Protein AF-A0A1V5JXI5-F1 (afdb_monomer)

Foldseek 3Di:
DDKVNHDDDEPPQWHADLVVRDIGGPDDDDPPIDDDDDDDNPQDPPNHNNQFDKDKDKDKDWDDVDPFKIKMKIKIKIWTDCVRGPDNLPDPDFTKIKIKIKIKMWGDDDPDIDIDMDMDMDIDTDPDDSPRPPNPQPQLDWDWAAALVRFIWIWTFGQAAIWIDGPPPPDTDGDHVVNPDQARGFNDKDFDPPSQRKIWTQHPRGIDIDTDDPDPDDDDDDDDDDDDDDDD

Sequence (232 aa):
MYLNDNLLRRDQDYVIDYEYGILTILLPLGPDDIVRVEYEYFRGPFGAPADYKSNFIGAVLGWTPNEQVKVRMEIARYADDPKSAALLEATPVMPNTHTVMGLSGRFDSKGLSISGDLALSHDQFPFDDNRKPNAANAVLGVMAAADANSKPYLVLAHRDGISVGAAGVGDFRRYGVGSGLAGPVVRAMAGSDDGTYTWFFATDGGLTGRARSTTWAIGREYTLRPGSPAMT

Structure (mmCIF, N/CA/C/O backbone):
data_AF-A0A1V5JXI5-F1
#
_entry.id   AF-A0A1V5JXI5-F1
#
loop_
_atom_site.group_PDB
_atom_site.id
_atom_site.type_symbol
_atom_site.label_atom_id
_atom_site.label_alt_id
_atom_site.label_comp_id
_atom_site.label_asym_id
_atom_site.label_entity_id
_atom_site.label_seq_id
_atom_site.pdbx_PDB_ins_code
_atom_site.Cartn_x
_atom_site.Cartn_y
_atom_site.Cartn_z
_atom_site.occupancy
_atom_site.B_iso_or_equiv
_atom_site.auth_seq_id
_atom_site.auth_comp_id
_atom_site.auth_asym_id
_atom_site.auth_atom_id
_atom_site.pdbx_PDB_model_num
ATOM 1 N N . MET A 1 1 ? -1.530 8.550 24.785 1.00 82.50 1 MET A N 1
ATOM 2 C CA . MET A 1 1 ? -0.249 8.194 25.433 1.00 82.50 1 MET A CA 1
ATOM 3 C C . MET A 1 1 ? -0.543 7.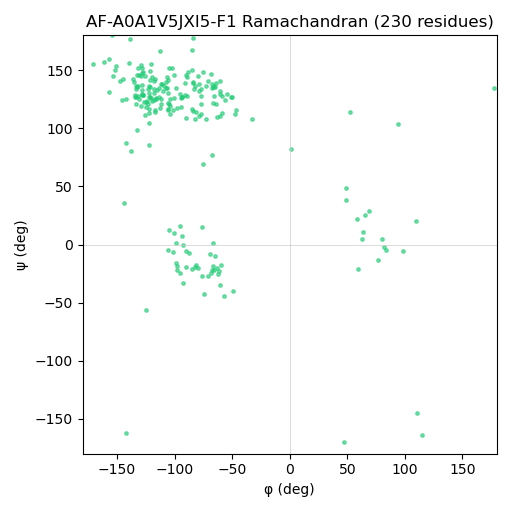700 26.833 1.00 82.50 1 MET A C 1
ATOM 5 O O . MET A 1 1 ? -1.306 8.354 27.535 1.00 82.50 1 MET A O 1
ATOM 9 N N . TYR A 1 2 ? 0.034 6.567 27.217 1.00 89.81 2 TYR A N 1
ATOM 10 C CA . TYR A 1 2 ? -0.230 5.912 28.492 1.00 89.81 2 TYR A CA 1
ATOM 11 C C . TYR A 1 2 ? 1.075 5.594 29.226 1.00 89.81 2 TYR A C 1
ATOM 13 O O . TYR A 1 2 ? 2.061 5.240 28.581 1.00 89.81 2 TYR A O 1
ATOM 21 N N . LEU A 1 3 ? 1.057 5.681 30.555 1.00 89.25 3 LEU A N 1
ATOM 22 C CA . LEU A 1 3 ? 2.106 5.203 31.459 1.00 89.25 3 LEU A CA 1
ATOM 23 C C . LEU A 1 3 ? 1.479 4.191 32.417 1.00 89.25 3 LEU A C 1
ATOM 25 O O . LEU A 1 3 ? 0.577 4.555 33.172 1.00 89.25 3 LEU A O 1
ATOM 29 N N . ASN A 1 4 ? 1.917 2.931 32.366 1.00 88.19 4 ASN A N 1
ATOM 30 C CA . ASN A 1 4 ? 1.326 1.830 33.140 1.00 88.19 4 ASN A CA 1
ATOM 31 C C . ASN A 1 4 ? -0.210 1.802 33.000 1.00 88.19 4 ASN A C 1
ATOM 33 O O . ASN A 1 4 ? -0.945 1.821 33.984 1.00 88.19 4 ASN A O 1
ATOM 37 N N . ASP A 1 5 ? -0.674 1.880 31.747 1.00 86.56 5 ASP A N 1
ATOM 38 C CA . ASP A 1 5 ? -2.083 1.966 31.329 1.00 86.56 5 ASP A CA 1
ATOM 39 C C . ASP A 1 5 ? -2.873 3.208 31.794 1.00 86.56 5 ASP A C 1
ATOM 41 O O . ASP A 1 5 ? -4.048 3.354 31.453 1.00 86.56 5 ASP A O 1
ATOM 45 N N . ASN A 1 6 ? -2.237 4.176 32.463 1.00 86.38 6 ASN A N 1
ATOM 46 C CA . ASN A 1 6 ? -2.864 5.453 32.805 1.00 86.38 6 ASN A CA 1
ATOM 47 C C . ASN A 1 6 ? -2.673 6.484 31.693 1.00 86.38 6 ASN A C 1
ATOM 49 O O . ASN A 1 6 ? -1.551 6.739 31.260 1.00 86.38 6 ASN A O 1
ATOM 53 N N . LEU A 1 7 ? -3.772 7.099 31.247 1.00 90.38 7 LEU A N 1
ATOM 54 C CA . LEU A 1 7 ? -3.745 8.134 30.215 1.00 90.38 7 LEU A CA 1
ATOM 55 C C . LEU A 1 7 ? -3.032 9.389 30.734 1.00 90.38 7 LEU A C 1
ATOM 57 O O . LEU A 1 7 ? -3.469 9.996 31.712 1.00 90.38 7 LEU A O 1
ATOM 61 N N . LEU A 1 8 ? -1.970 9.795 30.042 1.00 89.56 8 LEU A N 1
ATOM 62 C CA . LEU A 1 8 ? -1.238 11.022 30.340 1.00 89.56 8 LEU A CA 1
ATOM 63 C C . LEU A 1 8 ? -1.891 12.237 29.677 1.00 89.56 8 LEU A C 1
ATOM 65 O O . LEU A 1 8 ? -2.477 12.135 28.594 1.00 89.56 8 LEU A O 1
ATOM 69 N N . ARG A 1 9 ? -1.758 13.408 30.305 1.00 90.62 9 ARG A N 1
ATOM 70 C CA . ARG A 1 9 ? -2.268 14.683 29.794 1.00 90.62 9 ARG A CA 1
ATOM 71 C C . ARG A 1 9 ? -1.203 15.433 29.010 1.00 90.62 9 ARG A C 1
ATOM 73 O O . ARG A 1 9 ? -0.109 15.709 29.501 1.00 90.62 9 ARG A O 1
ATOM 80 N N . ARG A 1 10 ? -1.569 15.812 27.788 1.00 86.62 10 ARG A N 1
ATOM 81 C CA . ARG A 1 10 ? -0.744 16.647 26.916 1.00 86.62 10 ARG A CA 1
ATOM 82 C C . ARG A 1 10 ? -0.481 18.011 27.566 1.00 86.62 10 ARG A C 1
ATOM 84 O O . ARG A 1 10 ? -1.377 18.571 28.192 1.00 86.62 10 ARG A O 1
ATOM 91 N N . ASP A 1 11 ? 0.743 18.508 27.412 1.00 90.25 11 ASP A N 1
ATOM 92 C CA . ASP A 1 11 ? 1.256 19.784 27.934 1.00 90.25 11 ASP A CA 1
ATOM 93 C C . ASP A 1 11 ? 1.292 19.886 29.474 1.00 90.25 11 ASP A C 1
ATOM 95 O O . ASP A 1 11 ? 1.532 20.956 30.028 1.00 90.25 11 ASP A O 1
ATOM 99 N N . GLN A 1 12 ? 1.079 18.768 30.175 1.00 90.25 12 GLN A N 1
ATOM 100 C CA . GLN A 1 12 ? 1.221 18.654 31.633 1.00 90.25 12 GLN A CA 1
ATOM 101 C C . GLN A 1 12 ? 2.179 17.519 31.984 1.00 90.25 12 GLN A C 1
ATOM 103 O O . GLN A 1 12 ? 3.196 17.739 32.633 1.00 90.25 12 GLN A O 1
ATOM 108 N N . ASP A 1 13 ? 1.874 16.320 31.492 1.00 89.69 13 ASP A N 1
ATOM 109 C CA . ASP A 1 13 ? 2.629 15.102 31.781 1.00 89.69 13 ASP A CA 1
ATOM 110 C C . ASP A 1 13 ? 3.634 14.777 30.664 1.00 89.69 13 ASP A C 1
ATOM 112 O O . ASP A 1 13 ? 4.610 14.056 30.877 1.00 89.69 13 ASP A O 1
ATOM 116 N N . TYR A 1 14 ? 3.401 15.299 29.456 1.00 90.75 14 TYR A N 1
ATOM 117 C CA . TYR A 1 14 ? 4.272 15.129 28.295 1.00 90.75 14 TYR A CA 1
ATOM 118 C C . TYR A 1 14 ? 4.086 16.253 27.264 1.00 90.75 14 TYR A C 1
ATOM 120 O O . TYR A 1 14 ? 3.036 16.895 27.210 1.00 90.75 14 TYR A O 1
ATOM 128 N N . VAL A 1 15 ? 5.081 16.440 26.396 1.00 90.44 15 VAL A N 1
ATOM 129 C CA . VAL A 1 15 ? 5.068 17.369 25.252 1.00 90.44 15 VAL A CA 1
ATOM 130 C C . VAL A 1 15 ? 5.531 16.628 23.997 1.00 90.44 15 VAL A C 1
ATOM 132 O O . VAL A 1 15 ? 6.375 15.737 24.080 1.00 90.44 15 VAL A O 1
ATOM 135 N N . ILE A 1 16 ? 4.976 16.982 22.834 1.00 83.81 16 ILE A N 1
ATOM 136 C CA . ILE A 1 16 ? 5.379 16.429 21.533 1.00 83.81 16 ILE A CA 1
ATOM 137 C C . ILE A 1 16 ? 5.846 17.561 20.624 1.00 83.81 16 ILE A C 1
ATOM 139 O O . ILE A 1 16 ? 5.096 18.506 20.375 1.00 83.81 16 ILE A O 1
ATOM 143 N N . ASP A 1 17 ? 7.049 17.411 20.084 1.00 77.06 17 ASP A N 1
ATOM 144 C CA . ASP A 1 17 ? 7.534 18.160 18.936 1.00 77.06 17 ASP A CA 1
ATOM 145 C C . ASP A 1 17 ? 7.171 17.399 17.654 1.00 77.06 17 ASP A C 1
ATOM 147 O O . ASP A 1 17 ? 7.712 16.330 17.365 1.00 77.06 17 ASP A O 1
ATOM 151 N N . TYR A 1 18 ? 6.219 17.932 16.891 1.00 68.56 18 TYR A N 1
ATOM 152 C CA . TYR A 1 18 ? 5.736 17.301 15.659 1.00 68.56 18 TYR A CA 1
ATOM 153 C C . TYR A 1 18 ? 6.634 17.568 14.447 1.00 68.56 18 TYR A C 1
ATOM 155 O O . TYR A 1 18 ? 6.520 16.858 13.447 1.00 68.56 18 TYR A O 1
ATOM 163 N N . GLU A 1 19 ? 7.507 18.575 14.518 1.00 62.53 19 GLU A N 1
ATOM 164 C CA . GLU A 1 19 ? 8.446 18.901 13.446 1.00 62.53 19 GLU A CA 1
ATOM 165 C C . GLU A 1 19 ? 9.580 17.873 13.416 1.00 62.53 19 GLU A C 1
ATOM 167 O O . GLU A 1 19 ? 9.920 17.351 12.352 1.00 62.53 19 GLU A O 1
ATOM 172 N N . TYR A 1 20 ? 10.079 17.504 14.598 1.00 69.62 20 TYR A N 1
ATOM 173 C CA . TYR A 1 20 ? 11.183 16.554 14.756 1.00 69.62 20 TYR A CA 1
ATOM 174 C C . TYR A 1 20 ? 10.748 15.165 15.248 1.00 69.62 20 TYR A C 1
ATOM 176 O O . TYR A 1 20 ? 11.573 14.256 15.324 1.00 69.62 20 TYR A O 1
ATOM 184 N N . GLY A 1 21 ? 9.464 14.973 15.569 1.00 65.12 21 GLY A N 1
ATOM 185 C CA . GLY A 1 21 ? 8.928 13.699 16.060 1.00 65.12 21 GLY A CA 1
ATOM 186 C C . GLY A 1 21 ? 9.420 13.329 17.462 1.00 65.12 21 GLY A C 1
ATOM 187 O O . GLY A 1 21 ? 9.550 12.147 17.776 1.00 65.12 21 GLY A O 1
ATOM 188 N N . ILE A 1 22 ? 9.729 14.323 18.297 1.00 78.94 22 ILE A N 1
ATOM 189 C CA . ILE A 1 22 ? 10.290 14.112 19.635 1.00 78.94 22 ILE A CA 1
ATOM 190 C C . ILE A 1 22 ? 9.156 14.087 20.657 1.00 78.94 22 ILE A C 1
ATOM 192 O O . ILE A 1 22 ? 8.356 15.015 20.739 1.00 78.94 22 ILE A O 1
ATOM 196 N N . LEU A 1 23 ? 9.112 13.035 21.471 1.00 82.06 23 LEU A N 1
ATOM 197 C CA . LEU A 1 23 ? 8.226 12.929 22.625 1.00 82.06 23 LEU A CA 1
ATOM 198 C C . LEU A 1 23 ? 9.034 13.140 23.907 1.00 82.06 23 LEU A C 1
ATOM 200 O O . LEU A 1 23 ? 9.943 12.365 24.201 1.00 82.06 23 LEU A O 1
ATOM 204 N N . THR A 1 24 ? 8.658 14.145 24.693 1.00 87.88 24 THR A N 1
ATOM 205 C CA . THR A 1 24 ? 9.282 14.458 25.981 1.00 87.88 24 THR A CA 1
ATOM 206 C C . THR A 1 24 ? 8.305 14.165 27.108 1.00 87.88 24 THR A C 1
ATOM 208 O O . THR A 1 24 ? 7.224 14.745 27.163 1.00 87.88 24 THR A O 1
ATOM 211 N N . ILE A 1 25 ? 8.690 13.282 28.026 1.00 88.75 25 ILE A N 1
ATOM 212 C CA . ILE A 1 25 ? 7.896 12.923 29.206 1.00 88.75 25 ILE A CA 1
ATOM 213 C C . ILE A 1 25 ? 8.359 13.799 30.366 1.00 88.75 25 ILE A C 1
ATOM 215 O O . ILE A 1 25 ? 9.552 13.869 30.648 1.00 88.75 25 ILE A O 1
ATOM 219 N N . LEU A 1 26 ? 7.421 14.492 31.010 1.00 90.25 26 LEU A N 1
ATOM 220 C CA . LEU A 1 26 ? 7.700 15.437 32.098 1.00 90.25 26 LEU A CA 1
ATOM 221 C C . LEU A 1 26 ? 7.609 14.782 33.487 1.00 90.25 26 LEU A C 1
ATOM 223 O O . LEU A 1 26 ? 7.832 15.438 34.503 1.00 90.25 26 LEU A O 1
ATOM 227 N N . LEU A 1 27 ? 7.296 13.487 33.527 1.00 87.44 27 LEU A N 1
ATOM 228 C CA . LEU A 1 27 ? 7.229 12.659 34.726 1.00 87.44 27 LEU A CA 1
ATOM 229 C C . LEU A 1 27 ? 8.505 11.809 34.875 1.00 87.44 27 LEU A C 1
ATOM 231 O O . LEU A 1 27 ? 9.058 11.363 33.867 1.00 87.44 27 LEU A O 1
ATOM 235 N N . PRO A 1 28 ? 8.973 11.546 36.109 1.00 86.62 28 PRO A N 1
ATOM 236 C CA . PRO A 1 28 ? 10.062 10.602 36.341 1.00 86.62 28 PRO A CA 1
ATOM 237 C C . PRO A 1 28 ? 9.624 9.178 35.968 1.00 86.62 28 PRO A C 1
ATOM 239 O O . PRO A 1 28 ? 8.525 8.762 36.330 1.00 86.62 28 PRO A O 1
ATOM 242 N N . LEU A 1 29 ? 10.494 8.440 35.274 1.00 87.06 29 LEU A N 1
ATOM 243 C CA . LEU A 1 29 ? 10.266 7.046 34.880 1.00 87.06 29 LEU A CA 1
ATOM 244 C C . LEU A 1 29 ? 11.189 6.112 35.664 1.00 87.06 29 LEU A C 1
ATOM 246 O O . LEU A 1 29 ? 12.395 6.354 35.763 1.00 87.06 29 LEU A O 1
ATOM 250 N N . GLY A 1 30 ? 10.616 5.047 36.211 1.00 86.44 30 GLY A N 1
ATOM 251 C CA . GLY A 1 30 ? 11.328 3.921 36.795 1.00 86.44 30 GLY A CA 1
ATOM 252 C C . GLY A 1 30 ? 11.729 2.868 35.751 1.00 86.44 30 GLY A C 1
ATOM 253 O O . GLY A 1 30 ? 11.251 2.891 34.619 1.00 86.44 30 GLY A O 1
ATOM 254 N N . PRO A 1 31 ? 12.603 1.916 36.122 1.00 86.62 31 PRO A N 1
ATOM 255 C CA . PRO A 1 31 ? 13.068 0.860 35.219 1.00 86.62 31 PRO A CA 1
ATOM 256 C C . PRO A 1 31 ? 11.968 -0.126 34.795 1.00 86.62 31 PRO A C 1
ATOM 258 O O . PRO A 1 31 ? 12.103 -0.760 33.752 1.00 86.62 31 PRO A O 1
ATOM 261 N N . ASP A 1 32 ? 10.891 -0.237 35.576 1.00 91.94 32 ASP A N 1
ATOM 262 C CA . ASP A 1 32 ? 9.778 -1.162 35.327 1.00 91.94 32 ASP A CA 1
ATOM 263 C C . ASP A 1 32 ? 8.570 -0.486 34.649 1.00 91.94 32 ASP A C 1
ATOM 265 O O . ASP A 1 32 ? 7.548 -1.130 34.407 1.00 91.94 32 ASP A O 1
ATOM 269 N N . ASP A 1 33 ? 8.664 0.812 34.350 1.00 88.44 33 ASP A N 1
ATOM 270 C CA . ASP A 1 33 ? 7.558 1.581 33.788 1.00 88.44 33 ASP A CA 1
ATOM 271 C C . ASP A 1 33 ? 7.363 1.309 32.292 1.00 88.44 33 ASP A C 1
ATOM 273 O O . ASP A 1 33 ? 8.299 1.350 31.489 1.00 88.44 33 ASP A O 1
ATOM 277 N N . ILE A 1 34 ? 6.107 1.099 31.893 1.00 85.25 34 ILE A N 1
ATOM 278 C CA . ILE A 1 34 ? 5.720 0.861 30.502 1.00 85.25 34 ILE A CA 1
ATOM 279 C C . ILE A 1 34 ? 5.042 2.107 29.944 1.00 85.25 34 ILE A C 1
ATOM 281 O O . ILE A 1 34 ? 3.935 2.478 30.344 1.00 85.25 34 ILE A O 1
ATOM 285 N N . VAL A 1 35 ? 5.682 2.718 28.949 1.00 86.62 35 VAL A N 1
ATOM 286 C CA . VAL A 1 35 ? 5.110 3.825 28.182 1.00 86.62 35 VAL A CA 1
ATOM 287 C C . VAL A 1 35 ? 4.519 3.292 26.878 1.00 86.62 35 VAL A C 1
ATOM 289 O O . VAL A 1 35 ? 5.247 2.808 26.012 1.00 86.62 35 VAL A O 1
ATOM 292 N N . ARG A 1 36 ? 3.201 3.432 26.695 1.00 84.81 36 ARG A N 1
ATOM 293 C CA . ARG A 1 36 ? 2.526 3.164 25.416 1.00 84.81 36 ARG A CA 1
ATOM 294 C C . ARG A 1 36 ? 2.240 4.473 24.690 1.00 84.81 36 ARG A C 1
ATOM 296 O O . ARG A 1 36 ? 1.450 5.307 25.145 1.00 84.81 36 ARG A O 1
ATOM 303 N N . VAL A 1 37 ? 2.862 4.643 23.529 1.00 79.44 37 VAL A N 1
ATOM 304 C CA . VAL A 1 37 ? 2.638 5.791 22.647 1.00 79.44 37 VAL A CA 1
ATOM 305 C C . VAL A 1 37 ? 1.806 5.333 21.463 1.00 79.44 37 VAL A C 1
ATOM 307 O O . VAL A 1 37 ? 2.235 4.508 20.666 1.00 79.44 37 VAL A O 1
ATOM 310 N N . GLU A 1 38 ? 0.614 5.898 21.355 1.00 76.75 38 GLU A N 1
ATOM 311 C CA . GLU A 1 38 ? -0.222 5.803 20.167 1.00 76.75 38 GLU A CA 1
ATOM 312 C C . GLU A 1 38 ? -0.111 7.155 19.474 1.00 76.75 38 GLU A C 1
ATOM 314 O O . GLU A 1 38 ? -0.396 8.189 20.085 1.00 76.75 38 GLU A O 1
ATOM 319 N N . TYR A 1 39 ? 0.385 7.154 18.242 1.00 66.88 39 TYR A N 1
ATOM 320 C CA . TYR A 1 39 ? 0.555 8.359 17.448 1.00 66.88 39 TYR A CA 1
ATOM 321 C C . TYR A 1 39 ? -0.004 8.130 16.050 1.00 66.88 39 TYR A C 1
ATOM 323 O O . TYR A 1 39 ? 0.092 7.037 15.495 1.00 66.88 39 TYR A O 1
ATOM 331 N N . GLU A 1 40 ? -0.564 9.190 15.484 1.00 58.00 40 GLU A N 1
ATOM 332 C CA . GLU A 1 40 ? -0.944 9.259 14.083 1.00 58.00 40 GLU A CA 1
ATOM 333 C C . GLU A 1 40 ? -0.103 10.370 13.456 1.00 58.00 40 GLU A C 1
ATOM 335 O O . GLU A 1 40 ? -0.166 11.530 13.870 1.00 58.00 40 GLU A O 1
ATOM 340 N N . TYR A 1 41 ? 0.765 10.004 12.516 1.00 54.19 41 TYR A N 1
ATOM 341 C CA . TYR A 1 41 ? 1.617 10.956 11.816 1.00 54.19 41 TYR A CA 1
ATOM 342 C C . TYR A 1 41 ? 0.926 11.364 10.516 1.00 54.19 41 TYR A C 1
ATOM 344 O O . TYR A 1 41 ? 0.675 10.518 9.660 1.00 54.19 41 TYR A O 1
ATOM 352 N N . PHE A 1 42 ? 0.612 12.655 10.361 1.00 51.78 42 PHE A N 1
ATOM 353 C CA . PHE A 1 42 ? -0.090 13.186 9.187 1.00 51.78 42 PHE A CA 1
ATOM 354 C C . PHE A 1 42 ? 0.849 13.264 7.969 1.00 51.78 42 PHE A C 1
ATOM 356 O O . PHE A 1 42 ? 1.256 14.332 7.517 1.00 51.78 42 PHE A O 1
ATOM 363 N N . ARG A 1 43 ? 1.224 12.101 7.437 1.00 53.28 43 ARG A N 1
ATOM 364 C CA . ARG A 1 43 ? 1.764 11.913 6.089 1.00 53.28 43 ARG A CA 1
ATOM 365 C C . ARG A 1 43 ? 1.118 10.657 5.529 1.00 53.28 43 ARG A C 1
ATOM 367 O O . ARG A 1 43 ? 1.721 9.595 5.621 1.00 53.28 43 ARG A O 1
ATOM 374 N N . GLY A 1 44 ? -0.113 10.802 5.031 1.00 47.94 44 GLY A N 1
ATOM 375 C CA . GLY A 1 44 ? -0.870 9.746 4.352 1.00 47.94 44 GLY A CA 1
ATOM 376 C C . GLY A 1 44 ? -0.891 8.386 5.061 1.00 47.94 44 GLY A C 1
ATOM 377 O O . GLY A 1 44 ? -0.469 8.243 6.208 1.00 47.94 44 GLY A O 1
ATOM 378 N N . PRO A 1 45 ? -1.392 7.342 4.397 1.00 41.47 45 PRO A N 1
ATOM 379 C CA . PRO A 1 45 ? -1.131 5.982 4.839 1.00 41.47 45 PRO A CA 1
ATOM 380 C C . PRO A 1 45 ? 0.388 5.714 4.805 1.00 41.47 45 PRO A C 1
ATOM 382 O O . PRO A 1 45 ? 1.049 5.993 3.806 1.00 41.47 45 PRO A O 1
ATOM 385 N N . PHE A 1 46 ? 0.947 5.146 5.879 1.00 47.19 46 PHE A N 1
ATOM 386 C CA . PHE A 1 46 ? 2.335 4.644 5.952 1.00 47.19 46 PHE A CA 1
ATOM 387 C C . PHE A 1 46 ? 3.478 5.678 5.836 1.00 47.19 46 PHE A C 1
ATOM 389 O O . PHE A 1 46 ? 4.595 5.317 5.466 1.00 47.19 46 PHE A O 1
ATOM 396 N N . GLY A 1 47 ? 3.254 6.949 6.185 1.00 44.00 47 GLY A N 1
ATOM 397 C CA . GLY A 1 47 ? 4.332 7.947 6.280 1.00 44.00 47 GLY A CA 1
ATOM 398 C C . GLY A 1 47 ? 4.774 8.558 4.943 1.00 44.00 47 GLY A C 1
ATOM 399 O O . GLY A 1 47 ? 5.716 9.356 4.914 1.00 44.00 47 GLY A O 1
ATOM 400 N N . ALA A 1 48 ? 4.095 8.225 3.842 1.00 51.38 48 ALA A N 1
ATOM 401 C CA . ALA A 1 48 ? 4.262 8.864 2.541 1.00 51.38 48 ALA A CA 1
ATOM 402 C C . ALA A 1 48 ? 3.305 10.064 2.404 1.00 51.38 48 ALA A C 1
ATOM 404 O O . ALA A 1 48 ? 2.192 10.010 2.922 1.00 51.38 48 ALA A O 1
ATOM 405 N N . PRO A 1 49 ? 3.683 11.161 1.717 1.00 58.12 49 PRO A N 1
ATOM 406 C CA . PRO A 1 49 ? 2.730 12.230 1.420 1.00 58.12 49 PRO A CA 1
ATOM 407 C C . PRO A 1 49 ? 1.467 11.629 0.788 1.00 58.12 49 PRO A 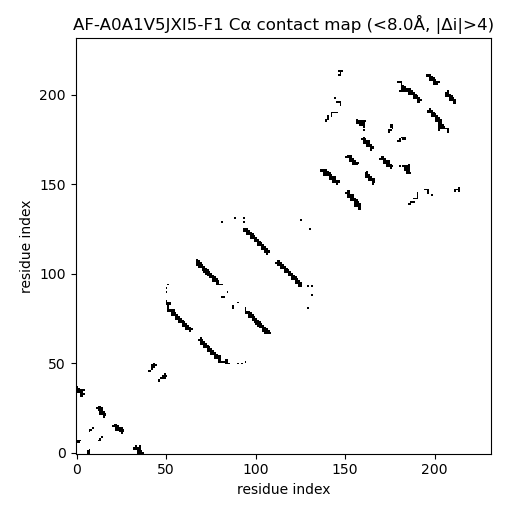C 1
ATOM 409 O O . PRO A 1 49 ? 1.560 10.845 -0.153 1.00 58.12 49 PRO A O 1
ATOM 412 N N . ALA A 1 50 ? 0.302 11.944 1.360 1.00 61.66 50 ALA A N 1
ATOM 413 C CA . ALA A 1 50 ? -0.962 11.403 0.883 1.00 61.66 50 ALA A CA 1
ATOM 414 C C . ALA A 1 50 ? -1.208 11.902 -0.544 1.00 61.66 50 ALA A C 1
ATOM 416 O O . ALA A 1 50 ? -1.271 13.109 -0.775 1.00 61.66 50 ALA A O 1
ATOM 417 N N . ASP A 1 51 ? -1.349 10.975 -1.487 1.00 71.75 51 ASP A N 1
ATOM 418 C CA . ASP A 1 51 ? -1.644 11.304 -2.882 1.00 71.75 51 ASP A CA 1
ATOM 419 C C . ASP A 1 51 ? -3.059 11.888 -3.059 1.00 71.75 51 ASP A C 1
ATOM 421 O O . ASP A 1 51 ? -3.314 12.632 -4.006 1.00 71.75 51 ASP A O 1
ATOM 425 N N . TYR A 1 52 ? -3.965 11.570 -2.130 1.00 72.00 52 TYR A N 1
ATOM 426 C CA . TYR A 1 52 ? -5.327 12.085 -2.051 1.00 72.00 52 TYR A CA 1
ATOM 427 C C . TYR A 1 52 ? -5.576 12.684 -0.662 1.00 72.00 52 TYR A C 1
ATOM 429 O O . TYR A 1 52 ? -5.093 12.185 0.353 1.00 72.00 52 TYR A O 1
ATOM 437 N N . LYS A 1 53 ? -6.372 13.750 -0.604 1.00 73.81 53 LYS A N 1
ATOM 438 C CA . LYS A 1 53 ? -7.008 14.222 0.623 1.00 73.81 53 LYS A CA 1
ATOM 439 C C . LYS A 1 53 ? -8.001 13.167 1.091 1.00 73.81 53 LYS A C 1
ATOM 441 O O . LYS A 1 53 ? -8.917 12.810 0.353 1.00 73.81 53 LYS A O 1
ATOM 446 N N . SER A 1 54 ? -7.880 12.761 2.345 1.00 72.88 54 SER A N 1
ATOM 447 C CA . SER A 1 54 ? -8.794 11.802 2.954 1.00 72.88 54 SER A CA 1
ATOM 448 C C . SER A 1 54 ? -9.738 12.490 3.930 1.00 72.88 54 SER A C 1
ATOM 450 O O . SER A 1 54 ? -9.349 13.396 4.668 1.00 72.88 54 SER A O 1
ATOM 452 N N . ASN A 1 55 ? -10.991 12.048 3.936 1.00 75.62 55 ASN A N 1
ATOM 453 C CA . ASN A 1 55 ? -11.994 12.473 4.898 1.00 75.62 55 ASN A CA 1
ATOM 454 C C . ASN A 1 55 ? -12.332 11.301 5.818 1.00 75.62 55 ASN A C 1
ATOM 456 O O . ASN A 1 55 ? -12.507 10.170 5.361 1.00 75.62 55 ASN A O 1
ATOM 460 N N . PHE A 1 56 ? -12.462 11.593 7.109 1.00 78.62 56 PHE A N 1
ATOM 461 C CA . PHE A 1 56 ? -12.870 10.627 8.116 1.00 78.62 56 PHE A CA 1
ATOM 462 C C . PHE A 1 56 ? -14.183 11.070 8.750 1.00 78.62 56 PHE A C 1
ATOM 464 O O . PHE A 1 56 ? -14.325 12.219 9.171 1.00 78.62 56 PHE A O 1
ATOM 471 N N . ILE A 1 57 ? -15.144 10.154 8.822 1.00 75.88 57 ILE A N 1
ATOM 472 C CA . ILE A 1 57 ? -16.414 10.359 9.511 1.00 75.88 57 ILE A CA 1
ATOM 473 C C . ILE A 1 57 ? -16.643 9.155 10.412 1.00 75.88 57 ILE A C 1
ATOM 475 O O . ILE A 1 57 ? -16.645 8.018 9.947 1.00 75.88 57 ILE A O 1
ATOM 479 N N . GLY A 1 58 ? -16.857 9.414 11.697 1.00 82.44 58 GLY A N 1
ATOM 480 C CA . GLY A 1 58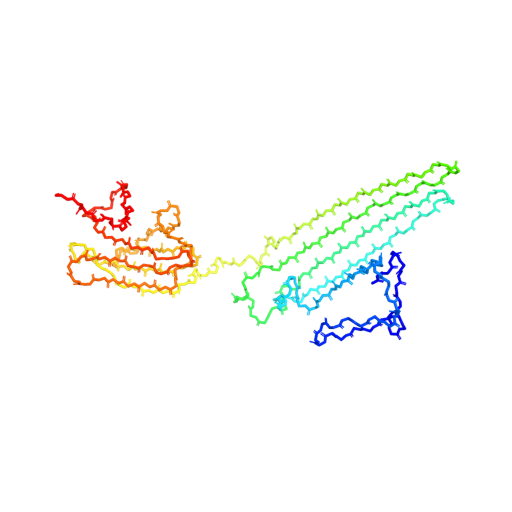 ? -17.156 8.387 12.683 1.00 82.44 58 GLY A CA 1
ATOM 481 C C . GLY A 1 58 ? -18.419 8.717 13.462 1.00 82.44 58 GLY A C 1
ATOM 482 O O . GLY A 1 58 ? -18.721 9.885 13.706 1.00 82.44 58 GLY A O 1
ATOM 483 N N . ALA A 1 59 ? -19.143 7.684 13.873 1.00 78.50 59 ALA A N 1
ATOM 484 C CA . ALA A 1 59 ? -20.223 7.790 14.837 1.00 78.50 59 ALA A CA 1
ATOM 485 C C . ALA A 1 59 ? -20.115 6.653 15.852 1.00 78.50 59 ALA A C 1
ATOM 487 O O . ALA A 1 59 ? -19.815 5.510 15.507 1.00 78.50 59 ALA A O 1
ATOM 488 N N . VAL A 1 60 ? -20.373 6.984 17.114 1.00 87.19 60 VAL A N 1
ATOM 489 C CA . VAL A 1 60 ? -20.363 6.035 18.224 1.00 87.19 60 VAL A CA 1
ATOM 490 C C . VAL A 1 60 ? -21.685 6.156 18.960 1.00 87.19 60 VAL A C 1
ATOM 492 O O . VAL A 1 60 ? -22.087 7.251 19.350 1.00 87.19 60 VAL A O 1
ATOM 495 N N . LEU A 1 61 ? -22.348 5.024 19.169 1.00 88.88 61 LEU A N 1
ATOM 496 C CA . LEU A 1 61 ? -23.554 4.919 19.972 1.00 88.88 61 LEU A CA 1
ATOM 497 C C . LEU A 1 61 ? -23.269 4.020 21.172 1.00 88.88 61 LEU A C 1
ATOM 499 O O . LEU A 1 61 ? -23.008 2.829 21.023 1.00 88.88 61 LEU A O 1
ATOM 503 N N . GLY A 1 62 ? -23.312 4.604 22.365 1.00 93.00 62 GLY A N 1
ATOM 504 C CA . GLY A 1 62 ? -23.244 3.873 23.626 1.00 93.00 62 GLY A CA 1
ATOM 505 C C . GLY A 1 62 ? -24.640 3.668 24.200 1.00 93.00 62 GLY A C 1
ATOM 506 O O . GLY A 1 62 ? -25.431 4.607 24.254 1.00 93.00 62 GLY A O 1
ATOM 507 N N . TRP A 1 63 ? -24.934 2.455 24.657 1.00 92.69 63 TRP A N 1
ATOM 508 C CA . TRP A 1 63 ? -26.177 2.122 25.339 1.00 92.69 63 TRP A CA 1
ATOM 509 C C . TRP A 1 63 ? -25.902 1.308 26.601 1.00 92.69 63 TRP A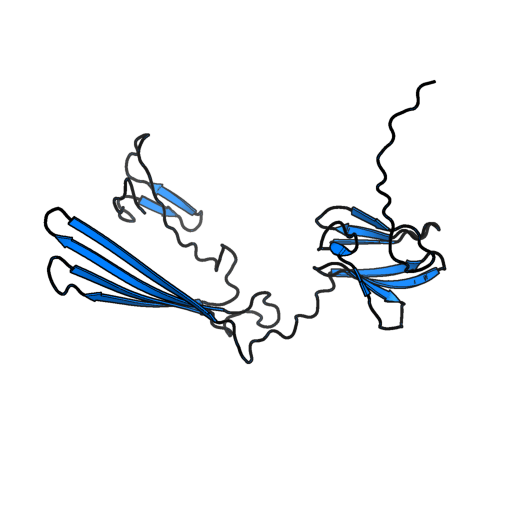 C 1
ATOM 511 O O . TRP A 1 63 ? -25.228 0.279 26.574 1.00 92.69 63 TRP A O 1
ATOM 521 N N . THR A 1 64 ? -26.447 1.773 27.721 1.00 94.31 64 THR A N 1
ATOM 522 C CA . THR A 1 64 ? -26.350 1.113 29.025 1.00 94.31 64 THR A CA 1
ATOM 523 C C . THR A 1 64 ? -27.762 0.834 29.538 1.00 94.31 64 THR A C 1
ATOM 525 O O . THR A 1 64 ? -28.326 1.675 30.242 1.00 94.31 64 THR A O 1
ATOM 528 N N . PRO A 1 65 ? -28.388 -0.295 29.153 1.00 88.31 65 PRO A N 1
ATOM 529 C CA . PRO A 1 65 ? -29.760 -0.598 29.565 1.00 88.31 65 PRO A CA 1
ATOM 530 C C . PRO A 1 65 ? -29.910 -0.738 31.084 1.00 88.31 65 PRO A C 1
ATOM 532 O O . PRO A 1 65 ? -30.998 -0.537 31.616 1.00 88.31 65 PRO A O 1
ATOM 535 N N . ASN A 1 66 ? -28.829 -1.094 31.777 1.00 92.12 66 ASN A N 1
ATOM 536 C CA . ASN A 1 66 ? -28.736 -1.141 33.230 1.00 92.12 66 ASN A CA 1
ATOM 537 C C . ASN A 1 66 ? -27.270 -0.955 33.668 1.00 92.12 66 ASN A C 1
ATOM 539 O O . ASN A 1 66 ? -26.378 -0.810 32.834 1.00 92.12 66 ASN A O 1
ATOM 543 N N . GLU A 1 67 ? -27.015 -0.973 34.976 1.00 90.56 67 GLU A N 1
ATOM 544 C CA . GLU A 1 67 ? -25.667 -0.792 35.543 1.00 90.56 67 GLU A CA 1
ATOM 545 C C . GLU A 1 67 ? -24.692 -1.935 35.212 1.00 90.56 67 GLU A C 1
ATOM 547 O O . GLU A 1 67 ? -23.479 -1.761 35.311 1.00 90.56 67 GLU A O 1
ATOM 552 N N . GLN A 1 68 ? -25.212 -3.097 34.815 1.00 93.25 68 GLN A N 1
ATOM 553 C CA . GLN A 1 68 ? -24.439 -4.316 34.586 1.00 93.25 68 GLN A CA 1
ATOM 554 C C . GLN A 1 68 ? -24.050 -4.497 33.121 1.00 93.25 68 GLN A C 1
ATOM 556 O O . GLN A 1 68 ? -23.079 -5.184 32.838 1.00 93.25 68 GLN A O 1
ATOM 561 N N . VAL A 1 69 ? -24.794 -3.911 32.181 1.00 93.44 69 VAL A N 1
ATOM 562 C CA . VAL A 1 69 ? -24.623 -4.116 30.740 1.00 93.44 69 VAL A CA 1
ATOM 563 C C . VAL A 1 69 ? -24.217 -2.810 30.073 1.00 93.44 69 VAL A C 1
ATOM 565 O O . VAL A 1 69 ? -24.920 -1.803 30.159 1.00 93.44 69 VAL A O 1
ATOM 568 N N . LYS A 1 70 ? -23.115 -2.850 29.327 1.00 95.56 70 LYS A N 1
ATOM 569 C CA . LYS A 1 70 ? -22.670 -1.769 28.448 1.00 95.56 70 LYS A CA 1
ATOM 570 C C . LYS A 1 70 ? -22.551 -2.302 27.033 1.00 95.56 70 LYS A C 1
ATOM 572 O O . LYS A 1 70 ? -21.876 -3.300 26.806 1.00 95.56 70 LYS A O 1
ATOM 577 N N . VAL A 1 71 ? -23.190 -1.630 26.090 1.00 93.81 71 VAL A N 1
ATOM 578 C CA . VAL A 1 71 ? -23.094 -1.929 24.664 1.00 93.81 71 VAL A CA 1
ATOM 579 C C . VAL A 1 71 ? -22.598 -0.682 23.959 1.00 93.81 71 VAL A C 1
ATOM 581 O O . VAL A 1 71 ? -23.052 0.425 24.253 1.00 93.81 71 VAL A O 1
ATOM 584 N N . ARG A 1 72 ? -21.669 -0.841 23.026 1.00 93.50 72 ARG A N 1
ATOM 585 C CA . ARG A 1 72 ? -21.176 0.251 22.198 1.00 93.50 72 ARG A CA 1
ATOM 586 C C . ARG A 1 72 ? -21.118 -0.209 20.753 1.00 93.50 72 ARG A C 1
ATOM 588 O O . ARG A 1 72 ? -20.572 -1.259 20.441 1.00 93.50 72 ARG A O 1
ATOM 595 N N . MET A 1 73 ? -21.712 0.587 19.881 1.00 89.88 73 MET A N 1
ATOM 596 C CA . MET A 1 73 ? -21.650 0.417 18.440 1.00 89.88 73 MET A CA 1
ATOM 597 C C . MET A 1 73 ? -20.846 1.563 17.850 1.00 89.88 73 MET A C 1
ATOM 599 O O . MET A 1 73 ? -21.003 2.716 18.253 1.00 89.88 73 MET A O 1
ATOM 603 N N . GLU A 1 74 ? -19.991 1.246 16.896 1.00 87.25 74 GLU A N 1
ATOM 604 C CA . GLU A 1 74 ? -19.093 2.193 16.257 1.00 87.25 74 GLU A CA 1
ATOM 605 C C . GLU A 1 74 ? -19.178 1.998 14.755 1.00 87.25 74 GLU A C 1
ATOM 607 O O . GLU A 1 74 ? -19.166 0.873 14.263 1.00 87.25 74 GLU A O 1
ATOM 612 N N . ILE A 1 75 ? -19.258 3.094 14.020 1.00 85.88 75 ILE A N 1
ATOM 613 C CA . ILE A 1 75 ? -19.068 3.102 12.579 1.00 85.88 75 ILE A CA 1
ATOM 614 C C . ILE A 1 75 ? -18.032 4.164 12.267 1.00 85.88 75 ILE A C 1
ATOM 616 O O . ILE A 1 75 ? -18.139 5.304 12.712 1.00 85.88 75 ILE A O 1
ATOM 620 N N . ALA A 1 76 ? -17.023 3.781 11.507 1.00 83.56 76 ALA A N 1
ATOM 621 C CA . ALA A 1 76 ? -15.975 4.662 11.040 1.00 83.56 76 ALA A CA 1
ATOM 622 C C . ALA A 1 76 ? -15.850 4.490 9.534 1.00 83.56 76 ALA A C 1
ATOM 624 O O . ALA A 1 76 ? -15.747 3.372 9.033 1.00 83.56 76 ALA A O 1
ATOM 625 N N . ARG A 1 77 ? -15.865 5.598 8.803 1.00 81.62 77 ARG A N 1
ATOM 626 C CA . ARG A 1 77 ? -15.641 5.622 7.366 1.00 81.62 77 ARG A CA 1
ATOM 627 C C . ARG A 1 77 ? -14.495 6.561 7.050 1.00 81.62 77 ARG A C 1
ATOM 629 O O . ARG A 1 77 ? -14.545 7.748 7.361 1.00 81.62 77 ARG A O 1
ATOM 636 N N . TYR A 1 78 ? -13.506 6.009 6.377 1.00 81.94 78 TYR A N 1
ATOM 637 C CA . TYR A 1 78 ? -12.410 6.717 5.749 1.00 81.94 78 TYR A CA 1
ATOM 638 C C . TYR A 1 78 ? -12.639 6.708 4.238 1.00 81.94 78 TYR A C 1
ATOM 640 O O . TYR A 1 78 ? -12.940 5.660 3.664 1.00 81.94 78 TYR A O 1
ATOM 648 N N . ALA A 1 79 ? -12.547 7.864 3.590 1.00 83.12 79 ALA A N 1
ATOM 649 C CA . ALA A 1 79 ? -12.731 7.975 2.148 1.00 83.12 79 ALA A CA 1
ATOM 650 C C . ALA A 1 79 ? -11.762 8.992 1.549 1.00 83.12 79 ALA A C 1
ATOM 652 O O . ALA A 1 79 ? -11.751 10.159 1.953 1.00 83.12 79 ALA A O 1
ATOM 653 N N . ASP A 1 80 ? -10.998 8.556 0.554 1.00 81.94 80 ASP A N 1
ATOM 654 C CA . ASP A 1 80 ? -10.184 9.443 -0.270 1.00 81.94 80 ASP A CA 1
ATOM 655 C C . ASP A 1 80 ? -11.062 10.257 -1.224 1.00 81.94 80 ASP A C 1
ATOM 657 O O . ASP A 1 80 ? -11.983 9.733 -1.855 1.00 81.94 80 ASP A O 1
ATOM 661 N N . ASP A 1 81 ? -10.768 11.550 -1.354 1.00 79.31 81 ASP A N 1
ATOM 662 C CA . ASP A 1 81 ? -11.360 12.411 -2.372 1.00 79.31 81 ASP A CA 1
ATOM 663 C C . ASP A 1 81 ? -10.603 12.219 -3.698 1.00 79.31 81 ASP A C 1
ATOM 665 O O . ASP A 1 81 ? -9.478 12.710 -3.834 1.00 79.31 81 ASP A O 1
ATOM 669 N N . PRO A 1 82 ? -11.194 11.568 -4.713 1.00 74.81 82 PRO A N 1
ATOM 670 C CA . PRO A 1 82 ? -10.503 11.256 -5.961 1.00 74.81 82 PRO A CA 1
ATOM 671 C C . PRO A 1 82 ? -10.061 12.496 -6.750 1.00 74.81 82 PRO A C 1
ATOM 673 O O . PRO A 1 82 ? -9.171 12.390 -7.588 1.00 74.81 82 PRO A O 1
ATOM 676 N N . LYS A 1 83 ? -10.654 13.672 -6.498 1.00 76.44 83 LYS A N 1
ATOM 677 C CA . LYS A 1 83 ? -10.345 14.920 -7.218 1.00 76.44 83 LYS A CA 1
ATOM 678 C C . LYS A 1 83 ? -9.222 15.731 -6.579 1.00 76.44 83 LYS A C 1
ATOM 680 O O . LYS A 1 83 ? -8.815 16.750 -7.125 1.00 76.44 83 LYS A O 1
ATOM 685 N N . SER A 1 84 ? -8.749 15.302 -5.416 1.00 72.25 84 SER A N 1
ATOM 686 C CA . SER A 1 84 ? -7.797 16.062 -4.606 1.00 72.25 84 SER A CA 1
ATOM 687 C C . SER A 1 84 ? -6.325 15.810 -4.951 1.00 72.25 84 SER A C 1
ATOM 689 O O . SER A 1 84 ? -5.459 16.515 -4.436 1.00 72.25 84 SER A O 1
ATOM 691 N N . ALA A 1 85 ? -6.031 14.838 -5.820 1.00 72.31 85 ALA A N 1
ATOM 692 C CA . ALA A 1 85 ? -4.672 14.591 -6.286 1.00 72.31 85 ALA A CA 1
ATOM 693 C C . ALA A 1 85 ? -4.162 15.748 -7.154 1.00 72.31 85 ALA A C 1
ATOM 695 O O . ALA A 1 85 ? -4.866 16.233 -8.039 1.00 72.31 85 ALA A O 1
ATOM 696 N N . ALA A 1 86 ? -2.902 16.145 -6.950 1.00 65.62 86 ALA A N 1
ATOM 697 C CA . ALA A 1 86 ? -2.268 17.212 -7.728 1.00 65.62 86 ALA A CA 1
ATOM 698 C C . ALA A 1 86 ? -2.196 16.889 -9.236 1.00 65.62 86 ALA A C 1
ATOM 700 O O . ALA A 1 86 ? -2.320 17.785 -10.067 1.00 65.62 86 ALA A O 1
ATOM 701 N N . LEU A 1 87 ? -2.007 15.609 -9.583 1.00 67.88 87 LEU A N 1
ATOM 702 C CA . LEU A 1 87 ? -1.965 15.088 -10.953 1.00 67.88 87 LEU A CA 1
ATOM 703 C C . LEU A 1 87 ? -2.644 13.710 -11.001 1.00 67.88 87 LEU A C 1
ATOM 705 O O . LEU A 1 87 ? -1.970 12.688 -10.883 1.00 67.88 87 LEU A O 1
ATOM 709 N N . LEU A 1 88 ? -3.970 13.670 -11.198 1.00 64.25 88 LEU A N 1
ATOM 710 C CA . LEU A 1 88 ? -4.763 12.425 -11.179 1.00 64.25 88 LEU A CA 1
ATOM 711 C C . LEU A 1 88 ? -4.176 11.292 -12.043 1.00 64.25 88 LEU A C 1
ATOM 713 O O . LEU A 1 88 ? -4.192 10.131 -11.627 1.00 64.25 88 LEU A O 1
ATOM 717 N N . GLU A 1 89 ? -3.663 11.632 -13.228 1.00 62.91 89 GLU A N 1
ATOM 718 C CA . GLU A 1 89 ? -3.127 10.678 -14.210 1.00 62.91 89 GLU A CA 1
ATOM 719 C C . GLU A 1 89 ? -1.739 10.132 -13.840 1.00 62.91 89 GLU A C 1
ATOM 721 O O . GLU A 1 89 ? -1.391 9.020 -14.231 1.00 62.91 89 GLU A O 1
ATOM 726 N N . ALA A 1 90 ? -0.947 10.893 -13.078 1.00 61.19 90 ALA A N 1
ATOM 727 C CA . ALA A 1 90 ? 0.421 10.529 -12.702 1.00 61.19 90 ALA A CA 1
ATOM 728 C C . ALA A 1 90 ? 0.518 9.915 -11.296 1.00 61.19 90 ALA A C 1
ATOM 730 O O . ALA A 1 90 ? 1.527 9.291 -10.961 1.00 61.19 90 ALA A O 1
ATOM 731 N N . THR A 1 91 ? -0.519 10.073 -10.470 1.00 68.25 91 THR A N 1
ATOM 732 C CA . THR A 1 91 ? -0.593 9.456 -9.146 1.00 68.25 91 THR A CA 1
ATOM 733 C C . THR A 1 91 ? -0.533 7.924 -9.275 1.00 68.25 91 THR A C 1
ATOM 735 O O . THR A 1 91 ? -1.310 7.351 -10.041 1.00 68.25 91 THR A O 1
ATOM 738 N N . PRO A 1 92 ? 0.340 7.214 -8.542 1.00 63.34 92 PRO A N 1
ATOM 739 C CA . PRO A 1 92 ? 0.506 5.768 -8.705 1.00 63.34 92 PRO A CA 1
ATOM 740 C C . PRO A 1 92 ? -0.545 4.929 -7.959 1.00 63.34 92 PRO A C 1
ATOM 742 O O . PRO A 1 92 ? -0.745 3.768 -8.309 1.00 63.34 92 PRO A O 1
ATOM 745 N N . VAL A 1 93 ? -1.229 5.491 -6.955 1.00 69.38 93 VAL A N 1
ATOM 746 C CA . VAL A 1 93 ? -2.202 4.772 -6.106 1.00 69.38 93 VAL A CA 1
ATOM 747 C C . VAL A 1 93 ? -3.647 5.074 -6.499 1.00 69.38 93 VAL A C 1
ATOM 749 O O . VAL A 1 93 ? -3.921 6.139 -7.044 1.00 69.38 93 VAL A O 1
ATOM 752 N N . MET A 1 94 ? -4.584 4.153 -6.272 1.00 76.06 94 MET A N 1
ATOM 753 C CA . MET A 1 94 ? -6.018 4.423 -6.463 1.00 76.06 94 MET A CA 1
ATOM 754 C C . MET A 1 94 ? -6.625 4.973 -5.166 1.00 76.06 94 MET A C 1
ATOM 756 O O . MET A 1 94 ? -6.229 4.508 -4.098 1.00 76.06 94 MET A O 1
ATOM 760 N N . PRO A 1 95 ? -7.582 5.914 -5.242 1.00 77.88 95 PRO A N 1
ATOM 761 C CA . PRO A 1 95 ? -8.306 6.363 -4.058 1.00 77.88 95 PRO A CA 1
ATOM 762 C C . PRO A 1 95 ? -9.120 5.193 -3.493 1.00 77.88 95 PRO A C 1
ATOM 764 O O . PRO A 1 95 ? -9.712 4.434 -4.265 1.00 77.88 95 PRO A O 1
ATOM 767 N N . ASN A 1 96 ? -9.155 5.035 -2.170 1.00 80.50 96 ASN A N 1
ATOM 768 C CA . ASN A 1 96 ? -9.891 3.957 -1.507 1.00 80.50 96 ASN A CA 1
ATOM 769 C C . ASN A 1 96 ? -10.958 4.503 -0.545 1.00 80.50 96 ASN A C 1
ATOM 771 O O . ASN A 1 96 ? -10.870 5.618 -0.028 1.00 80.50 96 ASN A O 1
ATOM 775 N N . THR A 1 97 ? -11.986 3.695 -0.289 1.00 84.75 97 THR A N 1
ATOM 776 C CA . THR A 1 97 ? -12.923 3.897 0.818 1.00 84.75 97 THR A CA 1
ATOM 777 C C . THR A 1 97 ? -12.881 2.688 1.741 1.00 84.75 97 THR A C 1
ATOM 779 O O . THR A 1 97 ? -13.178 1.576 1.315 1.00 84.75 97 THR A O 1
ATOM 782 N N . HIS A 1 98 ? -12.595 2.925 3.018 1.00 84.06 98 HIS A N 1
ATOM 783 C CA . HIS A 1 98 ? -12.610 1.910 4.063 1.00 84.06 98 HIS A CA 1
ATOM 784 C C . HIS A 1 98 ? -13.727 2.213 5.059 1.00 84.06 98 HIS A C 1
ATOM 786 O O . HIS A 1 98 ? -13.821 3.323 5.584 1.00 84.06 98 HIS A O 1
ATOM 792 N N . THR A 1 99 ? -14.590 1.238 5.324 1.00 84.81 99 THR A N 1
ATOM 793 C CA . THR A 1 99 ? -15.625 1.346 6.359 1.00 84.81 99 THR A CA 1
ATOM 794 C C . THR A 1 99 ? -15.424 0.250 7.388 1.00 84.81 99 THR A C 1
ATOM 796 O O . THR A 1 99 ? -15.387 -0.924 7.035 1.00 84.81 99 THR A O 1
ATOM 799 N N . VAL A 1 100 ? -15.338 0.629 8.659 1.00 87.62 100 VAL A N 1
ATOM 800 C CA . VAL A 1 100 ? -15.289 -0.284 9.802 1.00 87.62 100 VAL A CA 1
ATOM 801 C C . VAL A 1 100 ? -16.560 -0.112 10.614 1.00 87.62 100 VAL A C 1
ATOM 803 O O . VAL A 1 100 ? -16.984 1.009 10.893 1.00 87.62 100 VAL A O 1
ATOM 806 N N . MET A 1 101 ? -17.158 -1.226 11.010 1.00 89.50 101 MET A N 1
ATOM 807 C CA . MET A 1 101 ? -18.247 -1.273 11.974 1.00 89.50 101 MET A CA 1
ATOM 808 C C . MET A 1 101 ? -17.834 -2.160 13.142 1.00 89.50 101 MET A C 1
ATOM 810 O O . MET A 1 101 ? -17.378 -3.281 12.931 1.00 89.50 101 MET A O 1
ATOM 814 N N . GLY A 1 102 ? -17.997 -1.662 14.361 1.00 91.56 102 GLY A N 1
ATOM 815 C CA . GLY A 1 102 ? -17.685 -2.364 15.599 1.00 91.56 102 GLY A CA 1
ATOM 816 C C . GLY A 1 102 ? -18.912 -2.479 16.494 1.00 91.56 102 GLY A C 1
ATOM 817 O O . GLY A 1 102 ? -19.707 -1.546 16.599 1.00 91.56 102 GLY A O 1
ATOM 818 N N . LEU A 1 103 ? -19.054 -3.617 17.162 1.00 93.12 103 LEU A N 1
ATOM 819 C CA . LEU A 1 103 ? -19.998 -3.837 18.246 1.00 93.12 103 LEU A CA 1
ATOM 820 C C . LEU A 1 103 ? -19.229 -4.429 19.422 1.00 93.12 103 LEU A C 1
ATOM 822 O O . LEU A 1 103 ? -18.677 -5.520 19.311 1.00 93.12 103 LEU A O 1
ATOM 826 N N . SER A 1 104 ? -19.225 -3.725 20.545 1.00 94.56 104 SER A N 1
ATOM 827 C CA . SER A 1 104 ? -18.641 -4.188 21.797 1.00 94.56 104 SER A CA 1
ATOM 828 C C . SER A 1 104 ? -19.712 -4.297 22.873 1.00 94.56 104 SER A C 1
ATOM 830 O O . SER A 1 104 ? -20.641 -3.488 22.961 1.00 94.56 104 SER A O 1
ATOM 832 N N . GLY A 1 105 ? -19.605 -5.344 23.680 1.00 93.31 105 GLY A N 1
ATOM 833 C CA . GLY A 1 105 ? -20.517 -5.646 24.767 1.00 93.31 105 GLY A CA 1
ATOM 834 C C . GLY A 1 105 ? -19.734 -6.003 26.016 1.00 93.31 105 GLY A C 1
ATOM 835 O O . GLY A 1 105 ? -18.769 -6.762 25.963 1.00 93.31 105 GLY A O 1
ATOM 836 N N . ARG A 1 106 ? -20.164 -5.470 27.154 1.00 94.50 106 ARG A N 1
ATOM 837 C CA . ARG A 1 106 ? -19.607 -5.787 28.462 1.00 94.50 106 ARG A CA 1
ATOM 838 C C . ARG A 1 106 ? -20.730 -6.051 29.450 1.00 94.50 106 ARG A C 1
ATOM 840 O O . ARG A 1 106 ? -21.693 -5.290 29.514 1.00 94.50 106 ARG A O 1
ATOM 847 N N . PHE A 1 107 ? -20.583 -7.123 30.213 1.00 94.56 107 PHE A N 1
ATOM 848 C CA . PHE A 1 107 ? -21.466 -7.511 31.296 1.00 94.56 107 PHE A CA 1
ATOM 849 C C . PHE A 1 107 ? -20.660 -7.678 32.582 1.00 94.56 107 PHE A C 1
ATOM 851 O O . PHE A 1 107 ? -19.740 -8.491 32.628 1.00 94.56 107 PHE A O 1
ATOM 858 N N . ASP A 1 108 ? -21.030 -6.942 33.623 1.00 94.06 108 ASP A N 1
ATOM 859 C CA . ASP A 1 108 ? -20.417 -6.996 34.944 1.00 94.06 108 ASP A CA 1
ATOM 860 C C . ASP A 1 108 ? -21.493 -7.278 36.006 1.00 94.06 108 ASP A C 1
ATOM 862 O O . AS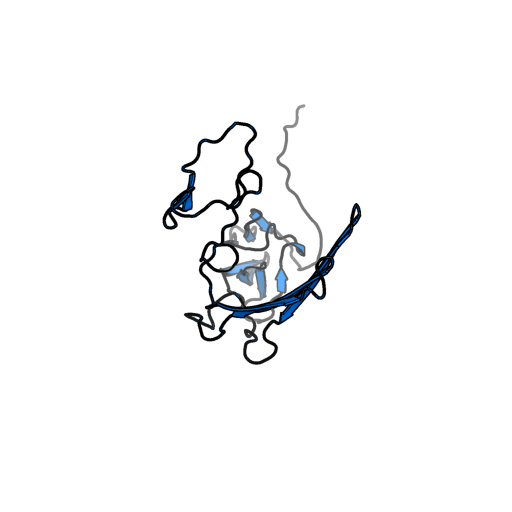P A 1 108 ? -22.416 -6.493 36.219 1.00 94.06 108 ASP A O 1
ATOM 866 N N . SER A 1 109 ? -21.371 -8.398 36.718 1.00 90.12 109 SER A N 1
ATOM 867 C CA . SER A 1 109 ? -22.254 -8.745 37.836 1.00 90.12 109 SER A CA 1
ATOM 868 C C . SER A 1 109 ? -21.483 -9.492 38.914 1.00 90.12 109 SER A C 1
ATOM 870 O O . SER A 1 109 ? -20.866 -10.504 38.616 1.00 90.12 109 SER A O 1
ATOM 872 N N . LYS A 1 110 ? -21.513 -8.987 40.159 1.00 84.81 110 LYS A N 1
ATOM 873 C CA . LYS A 1 110 ? -20.892 -9.531 41.393 1.00 84.81 110 LYS A CA 1
ATOM 874 C C . LYS A 1 110 ? -20.084 -10.833 41.210 1.00 84.81 110 LYS A C 1
ATOM 876 O O . LYS A 1 110 ? -20.573 -11.920 41.504 1.00 84.81 110 LYS A O 1
ATOM 881 N N . GLY A 1 111 ? -18.829 -10.693 40.772 1.00 87.56 111 GLY A N 1
ATOM 882 C CA . GLY A 1 111 ? -17.868 -11.795 40.615 1.00 87.56 111 GLY A CA 1
ATOM 883 C C . GLY A 1 111 ? -17.721 -12.362 39.195 1.00 87.56 111 GLY A C 1
ATOM 884 O O . GLY A 1 111 ? -16.835 -13.178 38.971 1.00 87.56 111 GLY A O 1
ATOM 885 N N . LEU A 1 112 ? -18.533 -11.916 38.235 1.00 88.62 112 LEU A N 1
ATOM 886 C CA . LEU A 1 112 ? -18.506 -12.321 36.830 1.00 88.62 112 LEU A CA 1
ATOM 887 C C . LEU A 1 112 ? -18.400 -11.089 35.918 1.00 88.62 112 LEU A C 1
ATOM 889 O O . LEU A 1 112 ? -19.258 -10.208 35.954 1.00 88.62 112 LEU A O 1
ATOM 893 N N . SER A 1 113 ? -17.355 -11.055 35.090 1.00 93.06 113 SER A N 1
ATOM 894 C CA . SER A 1 113 ? -17.123 -10.045 34.050 1.00 93.06 113 SER A CA 1
ATOM 895 C C . SER A 1 113 ? -16.985 -10.758 32.710 1.00 93.06 113 SER A C 1
ATOM 897 O O . SER A 1 113 ? -16.087 -11.583 32.546 1.00 93.06 113 SER A O 1
ATOM 899 N N . ILE A 1 114 ? -17.843 -10.427 31.750 1.00 92.88 114 ILE A N 1
ATOM 900 C CA . ILE A 1 114 ? -17.806 -10.952 30.382 1.00 92.88 114 ILE A CA 1
ATOM 901 C C . ILE A 1 114 ? -17.707 -9.768 29.428 1.00 92.88 114 ILE A C 1
ATOM 903 O O . ILE A 1 114 ? -18.456 -8.802 29.554 1.00 92.88 114 ILE A O 1
ATOM 907 N N . SER A 1 115 ? -16.807 -9.847 28.456 1.00 94.31 115 SER A N 1
ATOM 908 C CA . SER A 1 115 ? -16.730 -8.890 27.355 1.00 94.31 115 SER A CA 1
ATOM 909 C C . SER A 1 115 ? -16.620 -9.613 26.023 1.00 94.31 115 SER A C 1
ATOM 911 O O . SER A 1 115 ? -16.097 -10.726 25.957 1.00 94.31 115 SER A O 1
ATOM 913 N N . GLY A 1 116 ? -17.114 -8.976 24.971 1.00 90.81 116 GLY A N 1
ATOM 914 C CA . GLY A 1 116 ? -16.994 -9.473 23.611 1.00 90.81 116 GLY A CA 1
ATOM 915 C C . GLY A 1 116 ? -17.046 -8.334 22.608 1.00 90.81 116 GLY A C 1
ATOM 916 O O . GLY A 1 116 ? -17.782 -7.365 22.799 1.00 90.81 116 GLY A O 1
ATOM 917 N N . ASP A 1 117 ? -16.283 -8.495 21.535 1.00 94.50 117 ASP A N 1
ATOM 918 C CA . ASP A 1 117 ? -16.127 -7.514 20.473 1.00 94.50 117 ASP A CA 1
ATOM 919 C C . ASP A 1 117 ? -16.308 -8.205 19.120 1.00 94.50 117 ASP A C 1
ATOM 921 O O . ASP A 1 117 ? -15.788 -9.297 18.881 1.00 94.50 117 ASP A O 1
ATOM 925 N N . LEU A 1 118 ? -17.049 -7.560 18.227 1.00 92.69 118 LEU A N 1
ATOM 926 C CA . LEU A 1 118 ? -17.211 -7.959 16.838 1.00 92.69 118 LEU A CA 1
ATOM 927 C C . LEU A 1 118 ? -16.896 -6.755 15.960 1.00 92.69 118 LEU A C 1
ATOM 929 O O . LEU A 1 118 ? -17.475 -5.687 16.145 1.00 92.69 118 LEU A O 1
ATOM 933 N N . ALA A 1 119 ? -16.014 -6.937 14.983 1.00 91.31 119 ALA A N 1
ATOM 934 C CA . ALA A 1 119 ? -15.684 -5.909 14.012 1.00 91.31 119 ALA A CA 1
ATOM 935 C C . ALA A 1 119 ? -15.820 -6.457 12.592 1.00 91.31 119 ALA A C 1
ATOM 937 O O . ALA A 1 119 ? -15.405 -7.579 12.301 1.00 91.31 119 ALA A O 1
ATOM 938 N N . LEU A 1 120 ? -16.403 -5.649 11.714 1.00 87.50 120 LEU A N 1
ATOM 939 C CA . LEU A 1 120 ? -16.507 -5.900 10.285 1.00 87.50 120 LEU A CA 1
ATOM 940 C C . LEU A 1 120 ? -15.838 -4.747 9.550 1.00 87.50 120 LEU A C 1
ATOM 942 O O . LEU A 1 120 ? -16.065 -3.583 9.882 1.00 87.50 120 LEU A O 1
ATOM 946 N N . SER A 1 121 ? -15.045 -5.067 8.536 1.00 89.56 121 SER A N 1
ATOM 947 C CA . SER A 1 121 ? -14.460 -4.083 7.634 1.00 89.56 121 SER A CA 1
ATOM 948 C C . SER A 1 121 ? -14.919 -4.333 6.203 1.00 89.56 121 SER A C 1
ATOM 950 O O . SER A 1 121 ? -15.113 -5.471 5.772 1.00 89.56 121 SER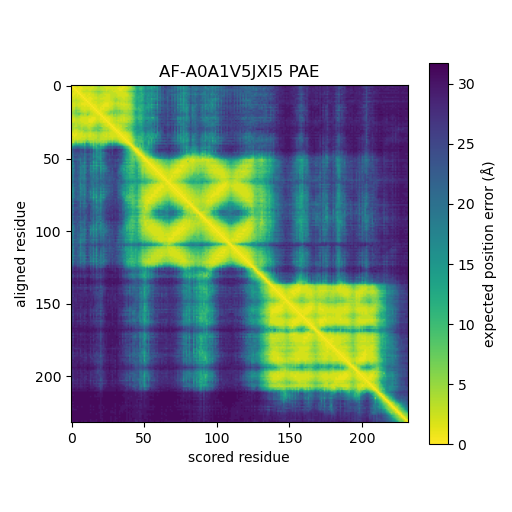 A O 1
ATOM 952 N N . HIS A 1 122 ? -15.121 -3.246 5.468 1.00 86.94 122 HIS A N 1
ATOM 953 C CA . HIS A 1 122 ? -15.427 -3.276 4.051 1.00 86.94 122 HIS A CA 1
ATOM 954 C C . HIS A 1 122 ? -14.567 -2.255 3.314 1.00 86.94 122 HIS A C 1
ATOM 956 O O . HIS A 1 122 ? -14.635 -1.054 3.588 1.00 86.94 122 HIS A O 1
ATOM 962 N N . ASP A 1 123 ? -13.790 -2.762 2.365 1.00 82.94 123 ASP A N 1
ATOM 963 C CA . ASP A 1 123 ? -12.972 -1.983 1.448 1.00 82.94 123 ASP A CA 1
ATOM 964 C C . ASP A 1 123 ? -13.663 -1.875 0.095 1.00 82.94 123 ASP A C 1
ATOM 966 O O . ASP A 1 123 ? -14.010 -2.884 -0.525 1.00 82.94 123 ASP A O 1
ATOM 970 N N . GLN A 1 124 ? -13.832 -0.643 -0.376 1.00 78.44 124 GLN A N 1
ATOM 971 C CA . GLN A 1 124 ? -14.393 -0.357 -1.683 1.00 78.44 124 GLN A CA 1
ATOM 972 C C . GLN A 1 124 ? -13.410 0.470 -2.509 1.00 78.44 124 GLN A C 1
ATOM 974 O O . GLN A 1 124 ? -13.291 1.687 -2.352 1.00 78.44 124 GLN A O 1
ATOM 979 N N . PHE A 1 125 ? -12.770 -0.208 -3.461 1.00 70.50 125 PHE A N 1
ATOM 980 C CA . PHE A 1 125 ? -12.060 0.432 -4.563 1.00 70.50 125 PHE A CA 1
ATOM 981 C C . PHE A 1 125 ? -13.069 0.965 -5.598 1.00 70.50 125 PHE A C 1
ATOM 983 O O . PHE A 1 125 ? -14.146 0.378 -5.763 1.00 70.50 125 PHE A O 1
ATOM 990 N N . PRO A 1 126 ? -12.764 2.068 -6.305 1.00 65.50 126 PRO A N 1
ATOM 991 C CA . PRO A 1 126 ? -13.687 2.683 -7.251 1.00 65.50 126 PRO A CA 1
ATOM 992 C C . PRO A 1 126 ? -14.136 1.688 -8.328 1.00 65.50 126 PRO A C 1
ATOM 994 O O . PRO A 1 126 ? -13.317 1.093 -9.030 1.00 65.50 126 PRO A O 1
ATOM 997 N N . PHE A 1 127 ? -15.453 1.512 -8.455 1.00 54.28 127 PHE A N 1
ATOM 998 C CA . PHE A 1 127 ? -16.033 0.513 -9.354 1.00 54.28 127 PHE A CA 1
ATOM 999 C C . PHE A 1 127 ? -16.313 1.051 -10.766 1.00 54.28 127 PHE A C 1
ATOM 1001 O O . PHE A 1 127 ? -16.382 0.250 -11.698 1.00 54.28 127 PHE A O 1
ATOM 1008 N N . ASP A 1 128 ? -16.398 2.377 -10.932 1.00 60.25 128 ASP A N 1
ATOM 1009 C CA . ASP A 1 128 ? -16.642 3.045 -12.215 1.00 60.25 128 ASP A CA 1
ATOM 1010 C C . ASP A 1 128 ? -16.015 4.461 -12.253 1.00 60.25 128 ASP A C 1
ATOM 1012 O O . ASP A 1 128 ? -15.829 5.086 -11.206 1.00 60.25 128 ASP A O 1
ATOM 1016 N N . ASP A 1 129 ? -15.623 4.913 -13.446 1.00 54.69 129 ASP A N 1
ATOM 1017 C CA . ASP A 1 129 ? -14.928 6.168 -13.833 1.00 54.69 129 ASP A CA 1
ATOM 1018 C C . ASP A 1 129 ? -13.534 6.498 -13.246 1.00 54.69 129 ASP A C 1
ATOM 1020 O O . ASP A 1 129 ? -12.777 7.239 -13.868 1.00 54.69 129 ASP A O 1
ATOM 1024 N N . ASN A 1 130 ? -13.119 5.921 -12.112 1.00 52.97 130 ASN A N 1
ATOM 1025 C CA . ASN A 1 130 ? -11.760 6.106 -11.548 1.00 52.97 130 ASN A CA 1
ATOM 1026 C C . ASN A 1 130 ? -10.836 4.896 -11.748 1.00 52.97 130 ASN A C 1
ATOM 1028 O O . ASN A 1 130 ? -9.766 4.802 -11.135 1.00 52.97 130 ASN A O 1
ATOM 1032 N N . ARG A 1 131 ? -11.236 3.949 -12.604 1.00 53.53 131 ARG A N 1
ATOM 1033 C CA . ARG A 1 131 ? -10.326 2.898 -13.058 1.00 53.53 131 ARG A CA 1
ATOM 1034 C C . ARG A 1 131 ? -9.212 3.581 -13.823 1.00 53.53 131 ARG A C 1
ATOM 1036 O O . ARG A 1 131 ? -9.439 4.076 -14.922 1.00 53.53 131 ARG A O 1
ATOM 1043 N N . LYS A 1 132 ? -8.012 3.601 -13.245 1.00 55.09 132 LYS A N 1
ATOM 1044 C CA . LYS A 1 132 ? -6.832 4.039 -13.983 1.00 55.09 132 LYS A CA 1
ATOM 1045 C C . LYS A 1 132 ? -6.720 3.114 -15.194 1.00 55.09 132 LYS A C 1
ATOM 1047 O O . LYS A 1 132 ? -6.524 1.913 -14.981 1.00 55.09 132 LYS A O 1
ATOM 1052 N N . PRO A 1 133 ? -6.898 3.609 -16.439 1.00 53.47 133 PRO A N 1
ATOM 1053 C CA . PRO A 1 133 ? -6.519 2.812 -17.594 1.00 53.47 133 PRO A CA 1
ATOM 1054 C C . PRO A 1 133 ? -5.064 2.441 -17.347 1.00 53.47 133 PRO A C 1
ATOM 1056 O O . PRO A 1 133 ? -4.313 3.321 -16.926 1.00 53.47 133 PRO A O 1
ATOM 1059 N N . ASN A 1 134 ? -4.721 1.150 -17.470 1.00 49.09 134 ASN A N 1
ATOM 1060 C CA . ASN A 1 134 ? -3.390 0.620 -17.161 1.00 49.09 134 ASN A CA 1
ATOM 1061 C C . ASN A 1 134 ? -2.347 1.686 -17.482 1.00 49.09 134 ASN A C 1
ATOM 1063 O O . ASN A 1 134 ? -2.178 2.012 -18.661 1.00 49.09 134 ASN A O 1
ATOM 1067 N N . ALA A 1 135 ? -1.751 2.292 -16.443 1.00 50.81 135 ALA A N 1
ATOM 1068 C CA . ALA A 1 135 ? -0.757 3.333 -16.652 1.00 50.81 135 ALA A CA 1
ATOM 1069 C C . ALA A 1 135 ? 0.235 2.753 -17.652 1.00 50.81 135 ALA A C 1
ATOM 1071 O O . ALA A 1 135 ? 0.657 1.605 -17.466 1.00 50.81 135 ALA A O 1
ATOM 1072 N N . ALA A 1 136 ? 0.501 3.477 -18.745 1.00 48.47 136 ALA A N 1
ATOM 1073 C CA . ALA A 1 136 ? 1.392 2.987 -19.786 1.00 48.47 136 ALA A CA 1
ATOM 1074 C C . ALA A 1 136 ? 2.635 2.448 -19.078 1.00 48.47 136 ALA A C 1
ATOM 1076 O O . ALA A 1 136 ? 3.267 3.202 -18.336 1.00 48.47 136 ALA A O 1
ATOM 1077 N N . ASN A 1 137 ? 2.887 1.135 -19.191 1.00 60.25 137 ASN A N 1
ATOM 1078 C CA . ASN A 1 137 ? 3.951 0.471 -18.442 1.00 60.25 137 ASN A CA 1
ATOM 1079 C C . ASN A 1 137 ? 5.203 1.326 -18.590 1.00 60.25 137 ASN A C 1
ATOM 1081 O O . ASN A 1 137 ? 5.694 1.478 -19.709 1.00 60.25 137 ASN A O 1
ATOM 1085 N N . ALA A 1 138 ? 5.650 1.947 -17.494 1.00 69.94 138 ALA A N 1
ATOM 1086 C CA . ALA A 1 138 ? 6.717 2.927 -17.573 1.00 69.94 138 ALA A CA 1
ATOM 1087 C C . ALA A 1 138 ? 7.950 2.223 -18.136 1.00 69.94 138 ALA A C 1
ATOM 1089 O O . ALA A 1 138 ? 8.524 1.345 -17.483 1.00 69.94 138 ALA A O 1
ATOM 1090 N N . VAL A 1 139 ? 8.310 2.582 -19.367 1.00 84.12 139 VAL A N 1
ATOM 1091 C CA . VAL A 1 139 ? 9.520 2.084 -20.004 1.00 84.12 139 VAL A CA 1
ATOM 1092 C C . VAL A 1 139 ? 10.676 2.792 -19.315 1.00 84.12 139 VAL A C 1
ATOM 1094 O O . VAL A 1 139 ? 10.866 3.995 -19.463 1.00 84.12 139 VAL A O 1
ATOM 1097 N N . LEU A 1 140 ? 11.408 2.042 -18.500 1.00 85.50 140 LEU A N 1
ATOM 1098 C CA . LEU A 1 140 ? 12.537 2.533 -17.712 1.00 85.50 140 LEU A CA 1
ATOM 1099 C C . LEU A 1 140 ? 13.809 2.650 -18.553 1.00 85.50 140 LEU A C 1
ATOM 1101 O O . LEU A 1 140 ? 14.737 3.359 -18.179 1.00 85.50 140 LEU A O 1
ATOM 1105 N N . GLY A 1 141 ? 13.859 1.946 -19.681 1.00 88.19 141 GLY A N 1
ATOM 1106 C CA . GLY A 1 141 ? 14.994 1.966 -20.584 1.00 88.19 141 GLY A CA 1
ATOM 1107 C C . GLY A 1 141 ? 14.692 1.244 -21.885 1.00 88.19 141 GLY A C 1
ATOM 1108 O O . GLY A 1 141 ? 13.842 0.354 -21.942 1.00 88.19 141 GLY A O 1
ATOM 1109 N N . VAL A 1 142 ? 15.421 1.630 -22.924 1.00 91.69 142 VAL A N 1
ATOM 1110 C CA . VAL A 1 142 ? 15.335 1.045 -24.260 1.00 91.69 142 VAL A CA 1
ATOM 1111 C C . VAL A 1 142 ? 16.742 0.665 -24.695 1.00 91.69 142 VAL A C 1
ATOM 1113 O O . VAL A 1 142 ? 17.665 1.463 -24.557 1.00 91.69 142 VAL A O 1
ATOM 1116 N N . MET A 1 143 ? 16.908 -0.548 -25.211 1.00 91.44 143 MET A N 1
ATOM 1117 C CA . MET A 1 143 ? 18.172 -1.026 -25.761 1.00 91.44 143 MET A CA 1
ATOM 1118 C C . MET A 1 143 ? 17.920 -1.663 -27.125 1.00 91.44 143 MET A C 1
ATOM 1120 O O . MET A 1 143 ? 17.068 -2.542 -27.264 1.00 91.44 143 MET A O 1
ATOM 1124 N N . ALA A 1 144 ? 18.678 -1.222 -28.126 1.00 89.00 144 ALA A N 1
ATOM 1125 C CA . ALA A 1 144 ? 18.842 -1.974 -29.360 1.00 89.00 144 ALA A CA 1
ATOM 1126 C C . ALA A 1 144 ? 19.851 -3.094 -29.100 1.00 89.00 144 ALA A C 1
ATOM 1128 O O . ALA A 1 144 ? 20.901 -2.857 -28.507 1.00 89.00 144 ALA A O 1
ATOM 1129 N N . ALA A 1 145 ? 19.515 -4.309 -29.509 1.00 86.81 145 ALA A N 1
ATOM 1130 C CA . ALA A 1 145 ? 20.356 -5.473 -29.293 1.00 86.81 145 ALA A CA 1
ATOM 1131 C C . ALA A 1 145 ? 20.347 -6.365 -30.531 1.00 86.81 145 ALA A C 1
ATOM 1133 O O . ALA A 1 145 ? 19.396 -6.342 -31.309 1.00 86.81 145 ALA A O 1
ATOM 1134 N N . ALA A 1 146 ? 21.383 -7.174 -30.707 1.00 84.25 146 ALA A N 1
ATOM 1135 C CA . ALA A 1 146 ? 21.436 -8.178 -31.760 1.00 84.25 146 ALA A CA 1
ATOM 1136 C C . ALA A 1 146 ? 21.632 -9.570 -31.157 1.00 84.25 146 ALA A C 1
ATOM 1138 O O . ALA A 1 146 ? 22.242 -9.709 -30.094 1.00 84.25 146 ALA A O 1
ATOM 1139 N N . ASP A 1 147 ? 21.093 -10.596 -31.815 1.00 81.19 147 ASP A N 1
ATOM 1140 C CA . ASP A 1 147 ? 21.475 -11.978 -31.520 1.00 81.19 147 ASP A CA 1
ATOM 1141 C C . ASP A 1 147 ? 22.745 -12.390 -32.280 1.00 81.19 147 ASP A C 1
ATOM 1143 O O . ASP A 1 147 ? 23.291 -11.637 -33.085 1.00 81.19 147 ASP A O 1
ATOM 1147 N N . ALA A 1 148 ? 23.198 -13.621 -32.041 1.00 76.12 148 ALA A N 1
ATOM 1148 C CA . ALA A 1 148 ? 24.397 -14.180 -32.662 1.00 76.12 148 ALA A CA 1
ATOM 1149 C C . ALA A 1 148 ? 24.352 -14.249 -34.200 1.00 76.12 148 ALA A C 1
ATOM 1151 O O . ALA A 1 148 ? 25.397 -14.368 -34.833 1.00 76.12 148 ALA A O 1
ATOM 1152 N N . ASN A 1 149 ? 23.165 -14.162 -34.805 1.00 80.06 149 ASN A N 1
ATOM 1153 C CA . ASN A 1 149 ? 22.988 -14.110 -36.254 1.00 80.06 149 ASN A CA 1
ATOM 1154 C C . ASN A 1 149 ? 22.863 -12.663 -36.760 1.00 80.06 149 ASN A C 1
ATOM 1156 O O . ASN A 1 149 ? 22.394 -12.439 -37.875 1.00 80.06 149 ASN A O 1
ATOM 1160 N N . SER A 1 150 ? 23.245 -11.675 -35.941 1.00 79.38 150 SER A N 1
ATOM 1161 C CA . SER A 1 150 ? 23.076 -10.242 -36.206 1.00 79.38 150 SER A CA 1
ATOM 1162 C C . SER A 1 150 ? 21.620 -9.822 -36.426 1.00 79.38 150 SER A C 1
ATOM 1164 O O . SER A 1 150 ? 21.353 -8.784 -37.035 1.00 79.38 150 SER A O 1
ATOM 1166 N N . LYS A 1 151 ? 20.646 -10.604 -35.937 1.00 84.75 151 LYS A N 1
ATOM 1167 C CA . LYS A 1 151 ? 19.239 -10.226 -36.052 1.00 84.75 151 LYS A CA 1
ATOM 1168 C C . LYS A 1 151 ? 18.913 -9.149 -35.012 1.00 84.75 151 LYS A C 1
ATOM 1170 O O . LYS A 1 151 ? 19.176 -9.376 -33.830 1.00 84.75 151 LYS A O 1
ATOM 1175 N N . PRO A 1 152 ? 18.315 -8.012 -35.411 1.00 86.50 152 PRO A N 1
ATOM 1176 C CA . PRO A 1 152 ? 18.044 -6.907 -34.501 1.00 86.50 152 PRO A CA 1
ATOM 1177 C C . PRO A 1 152 ? 16.799 -7.151 -33.638 1.00 86.50 152 PRO A C 1
ATOM 1179 O O . PRO A 1 152 ? 15.744 -7.582 -34.116 1.00 86.50 152 PRO A O 1
ATOM 1182 N N . TYR A 1 153 ? 16.909 -6.792 -32.365 1.00 88.44 153 TYR A N 1
ATOM 1183 C CA . TYR A 1 153 ? 15.850 -6.798 -31.366 1.00 88.44 153 TYR A CA 1
ATOM 1184 C C . TYR A 1 153 ? 15.765 -5.442 -30.672 1.00 88.44 153 TYR A C 1
ATOM 1186 O O . TYR A 1 153 ? 16.767 -4.761 -30.452 1.00 88.44 153 TYR A O 1
ATOM 1194 N N . LEU A 1 154 ? 14.544 -5.083 -30.292 1.00 90.12 154 LEU A N 1
ATOM 1195 C CA . LEU A 1 154 ? 14.260 -3.972 -29.402 1.00 90.12 154 LEU A CA 1
ATOM 1196 C C . LEU A 1 154 ? 13.922 -4.531 -28.022 1.00 90.12 154 LEU A C 1
ATOM 1198 O O . LEU A 1 154 ? 13.025 -5.367 -27.886 1.00 90.12 154 LEU A O 1
ATOM 1202 N N . VAL A 1 155 ? 14.642 -4.063 -27.008 1.00 91.12 155 VAL A N 1
ATOM 1203 C CA . VAL A 1 155 ? 14.436 -4.445 -25.613 1.00 91.12 155 VAL A CA 1
ATOM 1204 C C . VAL A 1 155 ? 13.904 -3.248 -24.839 1.00 91.12 155 VAL A C 1
ATOM 1206 O O . VAL A 1 155 ? 14.520 -2.183 -24.833 1.00 91.12 155 VAL A O 1
ATOM 1209 N N . LEU A 1 156 ? 12.766 -3.435 -24.178 1.00 90.81 156 LEU A N 1
ATOM 1210 C CA . LEU A 1 156 ? 12.112 -2.443 -23.331 1.00 90.81 156 LEU A CA 1
ATOM 1211 C C . LEU A 1 156 ? 12.170 -2.922 -21.881 1.00 90.81 156 LEU A C 1
ATOM 1213 O O . LEU A 1 156 ? 11.597 -3.962 -21.555 1.00 90.81 156 LEU A O 1
ATOM 1217 N N . ALA A 1 157 ? 12.845 -2.176 -21.013 1.00 90.31 157 ALA A N 1
ATOM 1218 C CA . ALA A 1 157 ? 12.833 -2.421 -19.575 1.00 90.31 157 ALA A CA 1
ATOM 1219 C C . ALA A 1 157 ? 11.610 -1.770 -18.932 1.00 90.31 157 ALA A C 1
ATOM 1221 O O . ALA A 1 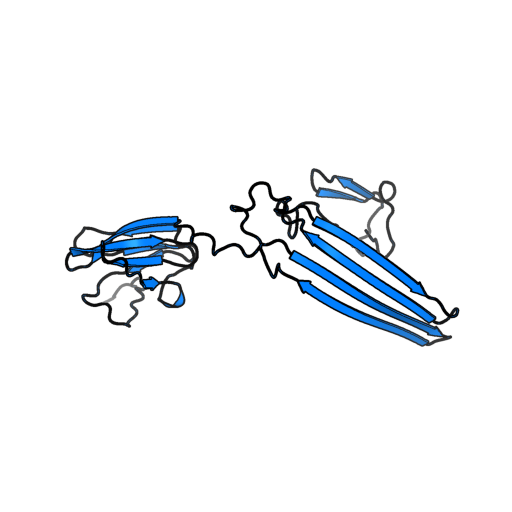157 ? 11.276 -0.629 -19.244 1.00 90.31 157 ALA A O 1
ATOM 1222 N N . HIS A 1 158 ? 10.975 -2.466 -17.996 1.00 85.69 158 HIS A N 1
ATOM 1223 C CA . HIS A 1 158 ? 9.880 -1.943 -17.182 1.00 85.69 158 HIS A CA 1
ATOM 1224 C C . HIS A 1 158 ? 10.030 -2.411 -15.724 1.00 85.69 158 HIS A C 1
ATOM 1226 O O . HIS A 1 158 ? 10.942 -3.161 -15.383 1.00 85.69 158 HIS A O 1
ATOM 1232 N N . ARG A 1 159 ? 9.139 -1.966 -14.826 1.00 82.62 159 ARG A N 1
ATOM 1233 C CA . ARG A 1 159 ? 9.177 -2.305 -13.381 1.00 82.62 159 ARG A CA 1
ATOM 1234 C C . ARG A 1 159 ? 8.907 -3.784 -13.051 1.00 82.62 159 ARG A C 1
ATOM 1236 O O . ARG A 1 159 ? 8.849 -4.140 -11.883 1.00 82.62 159 ARG A O 1
ATOM 1243 N N . ASP A 1 160 ? 8.699 -4.611 -14.067 1.00 82.69 160 ASP A N 1
ATOM 1244 C CA . ASP A 1 160 ? 8.225 -5.994 -13.932 1.00 82.69 160 ASP A CA 1
ATOM 1245 C C . ASP A 1 160 ? 8.889 -6.921 -14.975 1.00 82.69 160 ASP A C 1
ATOM 1247 O O . ASP A 1 160 ? 8.273 -7.808 -15.575 1.00 82.69 160 ASP A O 1
ATOM 1251 N N . GLY A 1 161 ? 10.158 -6.628 -15.265 1.00 87.50 161 GLY A N 1
ATOM 1252 C CA . GLY A 1 161 ? 11.026 -7.345 -16.189 1.00 87.50 161 GLY A CA 1
ATOM 1253 C C . GLY A 1 161 ? 11.353 -6.568 -17.463 1.00 87.50 161 GLY A C 1
ATOM 1254 O O . GLY A 1 161 ? 11.515 -5.345 -17.458 1.00 87.50 161 GLY A O 1
ATOM 1255 N N . ILE A 1 162 ? 11.476 -7.307 -18.563 1.00 89.69 162 ILE A N 1
ATOM 1256 C CA . ILE A 1 162 ? 11.735 -6.767 -19.897 1.00 89.69 162 ILE A CA 1
ATOM 1257 C C . ILE A 1 162 ? 10.739 -7.323 -20.912 1.00 89.69 162 ILE A C 1
ATOM 1259 O O . ILE A 1 162 ? 10.237 -8.442 -20.784 1.00 89.69 162 ILE A O 1
ATOM 1263 N N . SER A 1 163 ? 10.523 -6.558 -21.972 1.00 89.88 163 SER A N 1
ATOM 1264 C CA . SER A 1 163 ? 9.825 -6.988 -23.176 1.00 89.88 163 SER A CA 1
ATOM 1265 C C . SER A 1 163 ? 10.792 -6.939 -24.356 1.00 89.88 163 SER A C 1
ATOM 1267 O O . SER A 1 163 ? 11.415 -5.910 -24.606 1.00 89.88 163 SER A O 1
ATOM 1269 N N . VAL A 1 164 ? 10.939 -8.054 -25.073 1.00 90.00 164 VAL A N 1
ATOM 1270 C CA . VAL A 1 164 ? 11.862 -8.198 -26.209 1.00 90.00 164 VAL A CA 1
ATOM 1271 C C . VAL A 1 164 ? 11.067 -8.495 -27.472 1.00 90.00 164 VAL A C 1
ATOM 1273 O O . VAL A 1 164 ? 10.322 -9.474 -27.512 1.00 90.00 164 VAL A O 1
ATOM 1276 N N . GLY A 1 165 ? 11.246 -7.679 -28.505 1.00 88.38 165 GLY A N 1
ATOM 1277 C CA . GLY A 1 165 ? 10.619 -7.865 -29.813 1.00 88.38 165 GLY A CA 1
ATOM 1278 C C . GLY A 1 165 ? 11.645 -7.816 -30.936 1.00 88.38 165 GLY A C 1
ATOM 1279 O O . GLY A 1 165 ? 12.682 -7.167 -30.807 1.00 88.38 165 GLY A O 1
ATOM 1280 N N . ALA A 1 166 ? 11.379 -8.510 -32.045 1.00 85.19 166 ALA A N 1
ATOM 1281 C CA . ALA A 1 166 ? 12.176 -8.322 -33.256 1.00 85.19 166 ALA A CA 1
ATOM 1282 C C . ALA A 1 166 ? 11.973 -6.887 -33.767 1.00 85.19 166 ALA A C 1
ATOM 1284 O O . ALA A 1 166 ? 10.841 -6.393 -33.796 1.00 85.19 166 ALA A O 1
ATOM 1285 N N . ALA A 1 167 ? 13.057 -6.212 -34.151 1.00 75.75 167 ALA A N 1
ATOM 1286 C CA . ALA A 1 167 ? 12.968 -4.823 -34.585 1.00 75.75 167 ALA A CA 1
ATOM 1287 C C . ALA A 1 167 ? 12.013 -4.694 -35.789 1.00 75.75 167 ALA A C 1
ATOM 1289 O O . ALA A 1 167 ? 12.142 -5.419 -36.774 1.00 75.75 167 ALA A O 1
ATOM 1290 N N . GLY A 1 168 ? 11.034 -3.790 -35.686 1.00 72.31 168 GLY A N 1
ATOM 1291 C CA . GLY A 1 168 ? 10.061 -3.504 -36.748 1.00 72.31 168 GLY A CA 1
ATOM 1292 C C . GLY A 1 168 ? 8.865 -4.460 -36.865 1.00 72.31 168 GLY A C 1
ATOM 1293 O O . GLY A 1 168 ? 8.006 -4.210 -37.702 1.00 72.31 168 GLY A O 1
ATOM 1294 N N . VAL A 1 169 ? 8.770 -5.519 -36.048 1.00 67.50 169 VAL A N 1
ATOM 1295 C CA . VAL A 1 169 ? 7.702 -6.542 -36.168 1.00 67.50 169 VAL A CA 1
ATOM 1296 C C . VAL A 1 169 ? 6.536 -6.316 -35.191 1.00 67.50 169 VAL A C 1
ATOM 1298 O O . VAL A 1 169 ? 5.445 -6.818 -35.415 1.00 67.50 169 VAL A O 1
ATOM 1301 N N . GLY A 1 170 ? 6.727 -5.535 -34.122 1.00 68.38 170 GLY A N 1
ATOM 1302 C CA . GLY A 1 170 ? 5.659 -5.178 -33.169 1.00 68.38 170 GLY A CA 1
ATOM 1303 C C . GLY A 1 170 ? 5.271 -6.274 -32.166 1.00 68.38 170 GLY A C 1
ATOM 1304 O O . GLY A 1 170 ? 4.649 -5.966 -31.153 1.00 68.38 170 GLY A O 1
ATOM 1305 N N . ASP A 1 171 ? 5.698 -7.519 -32.382 1.00 82.25 171 ASP A N 1
ATOM 1306 C CA . ASP A 1 171 ? 5.480 -8.622 -31.445 1.00 82.25 171 ASP A CA 1
ATOM 1307 C C . ASP A 1 171 ? 6.550 -8.649 -30.347 1.00 82.25 171 ASP A C 1
ATOM 1309 O O . ASP A 1 171 ? 7.730 -8.914 -30.605 1.00 82.25 171 ASP A O 1
ATOM 1313 N N . PHE A 1 172 ? 6.125 -8.424 -29.102 1.00 85.69 172 PHE A N 1
ATOM 1314 C CA . PHE A 1 172 ? 6.983 -8.477 -27.921 1.00 85.69 172 PHE A CA 1
ATOM 1315 C C . PHE A 1 172 ? 6.703 -9.713 -27.073 1.00 85.69 172 PHE A C 1
ATOM 1317 O O . PHE A 1 172 ? 5.559 -10.094 -26.829 1.00 85.69 172 PHE A O 1
ATOM 1324 N N . ARG A 1 173 ? 7.775 -10.317 -26.559 1.00 85.31 173 ARG A N 1
ATOM 1325 C CA . ARG A 1 173 ? 7.718 -11.372 -25.546 1.00 85.31 173 ARG A CA 1
ATOM 1326 C C . ARG A 1 173 ? 8.217 -10.839 -24.218 1.00 85.31 173 ARG A C 1
ATOM 1328 O O . ARG A 1 173 ? 9.248 -10.172 -24.162 1.00 85.31 173 ARG A O 1
ATOM 1335 N N . ARG A 1 174 ? 7.502 -11.179 -23.151 1.00 85.00 174 ARG A N 1
ATOM 1336 C CA . ARG A 1 174 ? 7.849 -10.792 -21.786 1.00 85.00 174 ARG A CA 1
ATOM 1337 C C . ARG A 1 174 ? 8.866 -11.759 -21.181 1.00 85.00 174 ARG A C 1
ATOM 1339 O O . ARG A 1 174 ? 8.750 -12.970 -21.349 1.00 85.00 174 ARG A O 1
ATOM 1346 N N . TYR A 1 175 ? 9.821 -11.213 -20.439 1.00 84.12 175 TYR A N 1
ATOM 1347 C CA . TYR A 1 175 ? 10.805 -11.956 -19.664 1.00 84.12 175 TYR A CA 1
ATOM 1348 C C . TYR A 1 175 ? 10.925 -11.332 -18.272 1.00 84.12 175 TYR A C 1
ATOM 1350 O O . TYR A 1 175 ? 11.120 -10.125 -18.138 1.00 84.12 175 TYR A O 1
ATOM 1358 N N . GLY A 1 176 ? 10.784 -12.149 -17.232 1.00 83.44 176 GLY A N 1
ATOM 1359 C CA . GLY A 1 176 ? 10.835 -11.706 -15.837 1.00 83.44 176 GLY A CA 1
ATOM 1360 C C . GLY A 1 176 ? 11.548 -12.720 -14.952 1.00 83.44 176 GLY A C 1
ATOM 1361 O O . GLY A 1 176 ? 12.252 -13.599 -15.451 1.00 83.44 176 GLY A O 1
ATOM 1362 N N . VAL A 1 177 ? 11.346 -12.630 -13.636 1.00 75.75 177 VAL A N 1
ATOM 1363 C CA . VAL A 1 177 ? 12.015 -13.516 -12.664 1.00 75.75 177 VAL A CA 1
ATOM 1364 C C . VAL A 1 177 ? 11.735 -14.993 -12.954 1.00 75.75 177 VAL A C 1
ATOM 1366 O O . VAL A 1 177 ? 12.664 -15.789 -13.037 1.00 75.75 177 VAL A O 1
ATOM 1369 N N . GLY A 1 178 ? 10.480 -15.347 -13.256 1.00 72.25 178 GLY A N 1
ATOM 1370 C CA . GLY A 1 178 ? 10.100 -16.717 -13.635 1.00 72.25 178 GLY A CA 1
ATOM 1371 C C . GLY A 1 178 ? 10.713 -17.218 -14.951 1.00 72.25 178 GLY A C 1
ATOM 1372 O O . GLY A 1 178 ? 10.608 -18.398 -15.266 1.00 72.25 178 GLY A O 1
ATOM 1373 N N . SER A 1 179 ? 11.352 -16.340 -15.724 1.00 78.19 179 SER A N 1
ATOM 1374 C CA . SER A 1 179 ? 12.076 -16.689 -16.947 1.00 78.19 179 SER A CA 1
ATOM 1375 C C . SER A 1 179 ? 13.594 -16.759 -16.744 1.00 78.19 179 SER A C 1
ATOM 1377 O O . SER A 1 179 ? 14.283 -17.179 -17.668 1.00 78.19 179 SER A O 1
ATOM 1379 N N . GLY A 1 180 ? 14.105 -16.380 -15.563 1.00 77.56 180 GLY A N 1
ATOM 1380 C CA . GLY A 1 180 ? 15.534 -16.367 -15.230 1.00 77.56 180 GLY A CA 1
ATOM 1381 C C . GLY A 1 180 ? 16.149 -14.971 -15.086 1.00 77.56 180 GLY A C 1
ATOM 1382 O O . GLY A 1 180 ? 17.359 -14.826 -15.239 1.00 77.56 180 GLY A O 1
ATOM 1383 N N . LEU A 1 181 ? 15.344 -13.927 -14.864 1.00 81.31 181 LEU A N 1
ATOM 1384 C CA . LEU A 1 181 ? 15.841 -12.594 -14.502 1.00 81.31 181 LEU A CA 1
ATOM 1385 C C . LEU A 1 181 ? 16.137 -12.534 -12.991 1.00 81.31 181 LEU A C 1
ATOM 1387 O O . LEU A 1 181 ? 15.329 -12.996 -12.193 1.00 81.31 181 LEU A O 1
ATOM 1391 N N . ALA A 1 182 ? 17.265 -11.948 -12.589 1.00 78.50 182 ALA A N 1
ATOM 1392 C CA . ALA A 1 182 ? 17.696 -11.901 -11.186 1.00 78.50 182 ALA A CA 1
ATOM 1393 C C . ALA A 1 182 ? 16.794 -11.037 -10.284 1.00 78.50 182 ALA A C 1
ATOM 1395 O O . ALA A 1 182 ? 16.759 -11.249 -9.076 1.00 78.50 182 ALA A O 1
ATOM 1396 N N . GLY A 1 183 ? 16.036 -10.101 -10.856 1.00 76.19 183 GLY A N 1
ATOM 1397 C CA . GLY A 1 183 ? 15.110 -9.240 -10.126 1.00 76.19 183 GLY A CA 1
ATOM 1398 C C . GLY A 1 183 ? 14.062 -8.609 -11.047 1.00 76.19 183 GLY A C 1
ATOM 1399 O O . GLY A 1 183 ? 14.272 -8.549 -12.263 1.00 76.19 183 GLY A O 1
ATOM 1400 N N . PRO A 1 184 ? 12.903 -8.191 -10.512 1.00 80.00 184 PRO A N 1
ATOM 1401 C CA . PRO A 1 184 ? 11.793 -7.672 -11.309 1.00 80.00 184 PRO A CA 1
ATOM 1402 C C . PRO A 1 184 ? 12.071 -6.293 -11.919 1.00 80.00 184 PRO A C 1
ATOM 1404 O O . PRO A 1 184 ? 11.516 -5.981 -12.970 1.00 80.00 184 PRO A O 1
ATOM 1407 N N . VAL A 1 185 ? 12.925 -5.460 -11.318 1.00 85.44 185 VAL A N 1
ATOM 1408 C CA . VAL A 1 185 ? 13.173 -4.100 -11.821 1.00 85.44 185 VAL A CA 1
ATOM 1409 C C . VAL A 1 185 ? 14.517 -4.036 -12.535 1.00 85.44 185 VAL A C 1
ATOM 1411 O O . VAL A 1 185 ? 15.568 -4.096 -11.899 1.00 85.44 185 VAL A O 1
ATOM 1414 N N . VAL A 1 186 ? 14.501 -3.831 -13.857 1.00 87.19 186 VAL A N 1
ATOM 1415 C CA . VAL A 1 186 ? 15.725 -3.600 -14.642 1.00 87.19 186 VAL A CA 1
ATOM 1416 C C . VAL A 1 186 ? 16.111 -2.121 -14.596 1.00 87.19 186 VAL A C 1
ATOM 1418 O O . VAL A 1 186 ? 15.370 -1.256 -15.058 1.00 87.19 186 VAL A O 1
ATOM 1421 N N . ARG A 1 187 ? 17.280 -1.836 -14.017 1.00 86.88 187 ARG A N 1
ATOM 1422 C CA . ARG A 1 187 ? 17.833 -0.488 -13.803 1.00 86.88 187 ARG A CA 1
ATOM 1423 C C . ARG A 1 187 ? 18.739 -0.030 -14.943 1.00 86.88 187 ARG A C 1
ATOM 1425 O O . ARG A 1 187 ? 18.785 1.159 -15.230 1.00 86.88 187 ARG A O 1
ATOM 1432 N N . ALA A 1 188 ? 19.462 -0.958 -15.567 1.00 89.50 188 ALA A N 1
ATOM 1433 C CA . ALA A 1 188 ? 20.334 -0.681 -16.704 1.00 89.50 188 ALA A CA 1
ATOM 1434 C C . ALA A 1 188 ? 20.454 -1.912 -17.610 1.00 89.50 188 ALA A C 1
ATOM 1436 O O . ALA A 1 188 ? 20.305 -3.049 -17.152 1.00 89.50 188 ALA A O 1
ATOM 1437 N N . MET A 1 189 ? 20.733 -1.674 -18.891 1.00 92.38 189 MET A N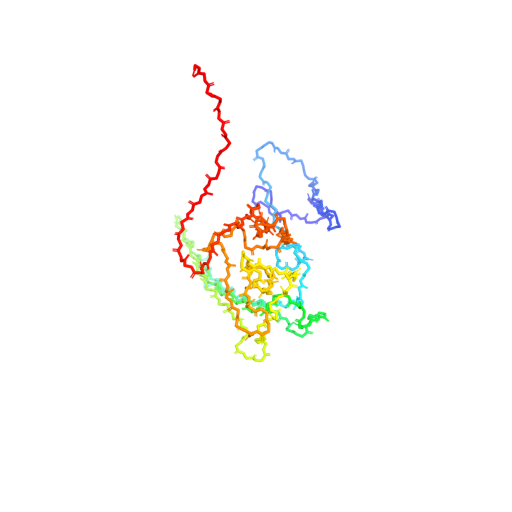 1
ATOM 1438 C CA . MET A 1 189 ? 20.902 -2.710 -19.909 1.00 92.38 189 MET A CA 1
ATOM 1439 C C . MET A 1 189 ? 22.117 -2.395 -20.777 1.00 92.38 189 MET A C 1
ATOM 1441 O O . MET A 1 189 ? 22.348 -1.229 -21.095 1.00 92.38 189 MET A O 1
ATOM 1445 N N . ALA A 1 190 ? 22.867 -3.420 -21.171 1.00 89.75 190 ALA A N 1
ATOM 1446 C CA . ALA A 1 190 ? 23.962 -3.291 -22.128 1.00 89.75 190 ALA A CA 1
ATOM 1447 C C . ALA A 1 190 ? 24.062 -4.538 -23.013 1.00 89.75 190 ALA A C 1
ATOM 1449 O O . ALA A 1 190 ? 23.869 -5.658 -22.540 1.00 89.75 190 ALA A O 1
ATOM 1450 N N . GLY A 1 191 ? 24.377 -4.345 -24.291 1.00 86.00 191 GLY A N 1
ATOM 1451 C CA . GLY A 1 191 ? 24.721 -5.415 -25.225 1.00 86.00 191 GLY A CA 1
ATOM 1452 C C . GLY A 1 191 ? 26.218 -5.399 -25.514 1.00 86.00 191 GLY A C 1
ATOM 1453 O O . GLY A 1 191 ? 26.819 -4.327 -25.555 1.00 86.00 191 GLY A O 1
ATOM 1454 N N . SER A 1 192 ? 26.816 -6.576 -25.689 1.00 82.00 192 SER A N 1
ATOM 1455 C CA . SER A 1 192 ? 28.178 -6.697 -26.208 1.00 82.00 192 SER A CA 1
ATOM 1456 C C . SER A 1 192 ? 28.170 -6.934 -27.715 1.00 82.00 192 SER A C 1
ATOM 1458 O O . SER A 1 192 ? 27.516 -7.866 -28.187 1.00 82.00 192 SER A O 1
ATOM 1460 N N . ASP A 1 193 ? 28.961 -6.141 -28.437 1.00 70.56 193 ASP A N 1
ATOM 1461 C CA . ASP A 1 193 ? 29.161 -6.243 -29.889 1.00 70.56 193 ASP A CA 1
ATOM 1462 C C . ASP A 1 193 ? 30.480 -6.963 -30.252 1.00 70.56 193 ASP A C 1
ATOM 1464 O O . ASP A 1 193 ? 30.885 -7.008 -31.410 1.00 70.56 193 ASP A O 1
ATOM 1468 N N . ASP A 1 194 ? 31.156 -7.569 -29.271 1.00 68.88 194 ASP A N 1
ATOM 1469 C CA . ASP A 1 194 ? 32.453 -8.261 -29.408 1.00 68.88 194 ASP A CA 1
ATOM 1470 C C . ASP A 1 194 ? 32.381 -9.656 -30.071 1.00 68.88 194 ASP A C 1
ATOM 1472 O O . ASP A 1 194 ? 33.316 -10.454 -29.979 1.00 68.88 194 ASP A O 1
ATOM 1476 N N . GLY A 1 195 ? 31.260 -9.983 -30.718 1.00 63.75 195 GLY A N 1
ATOM 1477 C CA . GLY A 1 195 ? 30.998 -11.298 -31.307 1.00 63.75 195 GLY A CA 1
ATOM 1478 C C . GLY A 1 195 ? 30.449 -12.344 -30.329 1.00 63.75 195 GLY A C 1
ATOM 1479 O O . GLY A 1 195 ? 30.066 -13.433 -30.761 1.00 63.75 195 GLY A O 1
ATOM 1480 N N . THR A 1 196 ? 30.341 -12.041 -29.028 1.00 64.94 196 THR A N 1
ATOM 1481 C CA . THR A 1 196 ? 29.631 -12.907 -28.066 1.00 64.94 196 THR A CA 1
ATOM 1482 C C . THR A 1 196 ? 28.124 -12.648 -28.027 1.00 64.94 196 THR A C 1
ATOM 1484 O O . THR A 1 196 ? 27.374 -13.538 -27.617 1.00 64.94 196 THR A O 1
ATOM 1487 N N . TYR A 1 197 ? 27.680 -11.465 -28.481 1.00 74.19 197 TYR A N 1
ATOM 1488 C CA . TYR A 1 197 ? 26.277 -11.021 -28.501 1.00 74.19 197 TYR A CA 1
ATOM 1489 C C . TYR A 1 197 ? 25.576 -11.234 -27.151 1.00 74.19 197 TYR A C 1
ATOM 1491 O O . TYR A 1 197 ? 24.422 -11.662 -27.072 1.00 74.19 197 TYR A O 1
ATOM 1499 N N . THR A 1 198 ? 26.320 -10.989 -26.069 1.00 83.19 198 THR A N 1
ATOM 1500 C CA . THR A 1 198 ? 25.853 -11.170 -24.693 1.00 83.19 198 THR A CA 1
ATOM 1501 C C . THR A 1 198 ? 25.069 -9.945 -24.250 1.00 83.19 198 THR A C 1
ATOM 1503 O O . THR A 1 198 ? 25.514 -8.816 -24.454 1.00 83.19 198 THR A O 1
ATOM 1506 N N . TRP A 1 199 ? 23.909 -10.155 -23.632 1.00 89.19 199 TRP A N 1
ATOM 1507 C CA . TRP A 1 199 ? 23.088 -9.076 -23.083 1.00 89.19 199 TRP A CA 1
ATOM 1508 C C . TRP A 1 199 ? 23.173 -9.081 -21.560 1.00 89.19 199 TRP A C 1
ATOM 1510 O O . TRP A 1 199 ? 23.042 -10.131 -20.925 1.00 89.19 199 TRP A O 1
ATOM 1520 N N . PHE A 1 200 ? 23.361 -7.904 -20.981 1.00 89.44 200 PHE A N 1
ATOM 1521 C CA . PHE A 1 200 ? 23.505 -7.684 -19.551 1.00 89.44 200 PHE A CA 1
ATOM 1522 C C . PHE A 1 200 ? 22.346 -6.845 -19.029 1.00 89.44 200 PHE A C 1
ATOM 1524 O O . PHE A 1 200 ? 22.022 -5.798 -19.588 1.00 89.44 200 PHE A O 1
ATOM 1531 N N . PHE A 1 201 ? 21.760 -7.292 -17.923 1.00 91.00 201 PHE A N 1
ATOM 1532 C CA . PHE A 1 201 ? 20.660 -6.629 -17.237 1.00 91.00 201 PHE A CA 1
ATOM 1533 C C . PHE A 1 201 ? 21.042 -6.416 -15.777 1.00 91.00 201 PHE A C 1
ATOM 1535 O O . PHE A 1 201 ? 21.154 -7.375 -15.010 1.00 91.00 201 PHE A O 1
ATOM 1542 N N . ALA A 1 202 ? 21.245 -5.159 -15.389 1.00 90.12 202 ALA A N 1
ATOM 1543 C CA . ALA A 1 202 ? 21.404 -4.793 -13.990 1.00 90.12 202 ALA A CA 1
ATOM 1544 C C . ALA A 1 202 ? 20.013 -4.685 -13.365 1.00 90.12 202 ALA A C 1
ATOM 1546 O O . ALA A 1 202 ? 19.219 -3.822 -13.749 1.00 90.12 202 ALA A O 1
ATOM 1547 N N . THR A 1 203 ? 19.714 -5.576 -12.427 1.00 86.44 203 THR A N 1
ATOM 1548 C CA . THR A 1 203 ? 18.429 -5.637 -11.725 1.00 86.44 203 THR A CA 1
ATOM 1549 C C . THR A 1 203 ? 18.606 -5.280 -10.254 1.00 86.44 203 THR A C 1
ATOM 1551 O O . THR A 1 203 ? 19.722 -5.252 -9.738 1.00 86.44 203 THR A O 1
ATOM 1554 N N . ASP A 1 204 ? 17.504 -5.023 -9.564 1.00 82.25 204 ASP A N 1
ATOM 1555 C CA . ASP A 1 204 ? 17.466 -4.888 -8.105 1.00 82.25 204 ASP A CA 1
ATOM 1556 C C . ASP A 1 204 ? 17.889 -6.162 -7.350 1.00 82.25 204 ASP A C 1
ATOM 1558 O O . ASP A 1 204 ? 18.366 -6.066 -6.222 1.00 82.25 204 ASP A O 1
ATOM 1562 N N . GLY A 1 205 ? 17.787 -7.336 -7.980 1.00 79.06 205 GLY A N 1
ATOM 1563 C CA . GLY A 1 205 ? 18.275 -8.615 -7.451 1.00 79.06 205 GLY A CA 1
ATOM 1564 C C . GLY A 1 205 ? 19.694 -9.002 -7.891 1.00 79.06 205 GLY A C 1
ATOM 1565 O O . GLY A 1 205 ? 20.135 -10.117 -7.621 1.00 79.06 205 GLY A O 1
ATOM 1566 N N . GLY A 1 206 ? 20.422 -8.111 -8.577 1.00 83.50 206 GLY A N 1
ATOM 1567 C CA . GLY A 1 206 ? 21.780 -8.358 -9.080 1.00 83.50 206 GLY A CA 1
ATOM 1568 C C . GLY A 1 206 ? 21.883 -8.366 -10.609 1.00 83.50 206 GLY A C 1
ATOM 1569 O O . GLY A 1 206 ? 21.002 -7.875 -11.317 1.00 83.50 206 GLY A O 1
ATOM 1570 N N . LEU A 1 207 ? 22.987 -8.894 -11.145 1.00 86.06 207 LEU A N 1
ATOM 1571 C CA . LEU A 1 207 ? 23.259 -8.916 -12.587 1.00 86.06 207 LEU A CA 1
ATOM 1572 C C . LEU A 1 207 ? 22.719 -10.197 -13.233 1.00 86.06 207 LEU A C 1
ATOM 1574 O O . LEU A 1 207 ? 23.066 -11.299 -12.820 1.00 86.06 207 LEU A O 1
ATOM 1578 N N . THR A 1 208 ? 21.937 -10.054 -14.303 1.00 84.12 208 THR A N 1
ATOM 1579 C CA . THR A 1 208 ? 21.608 -11.163 -15.212 1.00 84.12 208 THR A CA 1
ATOM 1580 C C . THR A 1 208 ? 22.386 -10.998 -16.508 1.00 84.12 208 THR A C 1
ATOM 1582 O O . THR A 1 208 ? 22.247 -9.980 -17.183 1.00 84.12 208 THR A O 1
ATOM 1585 N N . GLY A 1 209 ? 23.191 -11.995 -16.867 1.00 80.00 209 GLY A N 1
ATOM 1586 C CA . GLY A 1 209 ? 23.834 -12.085 -18.176 1.00 80.00 209 GLY A CA 1
ATOM 1587 C C . GLY A 1 209 ? 23.180 -13.180 -19.011 1.00 80.00 209 GLY A C 1
ATOM 1588 O O . GLY A 1 209 ? 22.952 -14.280 -18.511 1.00 80.00 209 GLY A O 1
ATOM 1589 N N . ARG A 1 210 ? 22.893 -12.901 -20.283 1.00 67.44 210 ARG A N 1
ATOM 1590 C CA . ARG A 1 210 ? 22.427 -13.907 -21.241 1.00 67.44 210 ARG A CA 1
ATOM 1591 C C . ARG A 1 210 ? 23.376 -13.967 -22.430 1.00 67.44 210 ARG A C 1
ATOM 1593 O O . ARG A 1 210 ? 23.431 -13.027 -23.215 1.00 67.44 210 ARG A O 1
ATOM 1600 N N . ALA A 1 211 ? 24.068 -15.094 -22.575 1.00 60.38 211 ALA A N 1
ATOM 1601 C CA . ALA A 1 211 ? 24.903 -15.417 -23.728 1.00 60.38 211 ALA A CA 1
ATOM 1602 C C . ALA A 1 211 ? 24.346 -16.654 -24.454 1.00 60.38 211 ALA A C 1
ATOM 1604 O O . ALA A 1 211 ? 23.889 -17.591 -23.805 1.00 60.38 211 ALA A O 1
ATOM 1605 N N . ARG A 1 212 ? 24.418 -16.645 -25.793 1.00 48.47 212 ARG A N 1
ATOM 1606 C CA . ARG A 1 212 ? 24.128 -17.750 -26.739 1.00 48.47 212 ARG A CA 1
ATOM 1607 C C . ARG A 1 212 ? 22.775 -18.487 -26.623 1.00 48.47 212 ARG A C 1
ATOM 1609 O O . ARG A 1 212 ? 22.569 -19.334 -25.766 1.00 48.47 212 ARG A O 1
ATOM 1616 N N . SER A 1 213 ? 21.939 -18.329 -27.654 1.00 42.81 213 SER A N 1
ATOM 1617 C CA . SER A 1 213 ? 21.223 -19.450 -28.292 1.00 42.81 213 SER A CA 1
ATOM 1618 C C . SER A 1 213 ? 20.823 -19.067 -29.721 1.00 42.81 213 SER A C 1
ATOM 1620 O O . SER A 1 213 ? 20.239 -18.007 -29.932 1.00 42.81 213 SER A O 1
ATOM 1622 N N . THR A 1 214 ? 21.114 -19.934 -30.694 1.00 40.09 214 THR A N 1
ATOM 1623 C CA . THR A 1 214 ? 20.786 -19.778 -32.127 1.00 40.09 214 THR A CA 1
ATOM 1624 C C . THR A 1 214 ? 19.283 -19.883 -32.421 1.00 40.09 214 THR A C 1
ATOM 1626 O O . THR A 1 214 ? 18.847 -19.587 -33.530 1.00 40.09 214 THR A O 1
ATOM 1629 N N . THR A 1 215 ? 18.483 -20.258 -31.420 1.00 36.78 215 THR A N 1
ATOM 1630 C CA . THR A 1 215 ? 17.026 -20.382 -31.503 1.00 36.78 215 THR A CA 1
ATOM 1631 C C . THR A 1 215 ? 16.423 -20.029 -30.144 1.00 36.78 215 THR A C 1
ATOM 1633 O O . THR A 1 215 ? 16.947 -20.428 -29.102 1.00 36.78 215 THR A O 1
ATOM 1636 N N . TRP A 1 216 ? 15.292 -19.321 -30.115 1.00 43.81 216 TRP A N 1
ATOM 1637 C CA . TRP A 1 216 ? 14.446 -19.242 -28.917 1.00 43.81 216 TRP A CA 1
ATOM 1638 C C . TRP A 1 216 ? 13.826 -20.625 -28.644 1.00 43.81 216 TRP A C 1
ATOM 1640 O O . TRP A 1 216 ? 12.666 -20.861 -28.961 1.00 43.81 216 TRP A O 1
ATOM 1650 N N . ALA A 1 217 ? 14.616 -21.547 -28.097 1.00 30.56 217 ALA A N 1
ATOM 1651 C CA . ALA A 1 217 ? 14.170 -22.819 -27.553 1.00 30.56 217 ALA A CA 1
ATOM 1652 C C . ALA A 1 217 ? 14.506 -22.850 -26.056 1.00 30.56 217 ALA A C 1
ATOM 1654 O O . ALA A 1 217 ? 15.575 -22.431 -25.618 1.00 30.56 217 ALA A O 1
ATOM 1655 N N . ILE A 1 218 ? 13.511 -23.269 -25.288 1.00 42.50 218 ILE A N 1
ATOM 1656 C CA . ILE A 1 218 ? 13.433 -23.252 -23.832 1.00 42.50 218 ILE A CA 1
ATOM 1657 C C . ILE A 1 218 ? 14.459 -24.230 -23.234 1.00 42.50 218 ILE A C 1
ATOM 1659 O O . ILE A 1 218 ? 14.522 -25.381 -23.653 1.00 42.50 218 ILE A O 1
ATOM 1663 N N . GLY A 1 219 ? 15.186 -23.782 -22.204 1.00 32.03 219 GLY A N 1
ATOM 1664 C CA . GLY A 1 219 ? 15.843 -24.643 -21.215 1.00 32.03 219 GLY A CA 1
ATOM 1665 C C . GLY A 1 219 ? 17.311 -25.003 -21.470 1.00 32.03 219 GLY A C 1
ATOM 1666 O O . GLY A 1 219 ? 17.611 -25.920 -22.224 1.00 32.03 219 GLY A O 1
ATOM 1667 N N . ARG A 1 220 ? 18.225 -24.364 -20.730 1.00 27.17 220 ARG A N 1
ATOM 1668 C CA . ARG A 1 220 ? 19.079 -24.998 -19.704 1.00 27.17 220 ARG A CA 1
ATOM 1669 C C . ARG A 1 220 ? 20.044 -23.966 -19.118 1.00 27.17 220 ARG A C 1
ATOM 1671 O O . ARG A 1 220 ? 20.629 -23.148 -19.817 1.00 27.17 220 ARG A O 1
ATOM 1678 N N . GLU A 1 221 ? 20.117 -24.022 -17.802 1.00 33.00 221 GLU A N 1
ATOM 1679 C CA . GLU A 1 221 ? 20.854 -23.174 -16.878 1.00 33.00 221 GLU A CA 1
ATOM 1680 C C . GLU A 1 221 ? 22.368 -23.419 -16.974 1.00 33.00 221 GLU A C 1
ATOM 1682 O O . GLU A 1 221 ? 22.804 -24.565 -17.079 1.00 33.00 221 GLU A O 1
ATOM 1687 N N . TYR A 1 222 ? 23.171 -22.355 -16.889 1.00 31.52 222 TYR A N 1
ATOM 1688 C CA . TYR A 1 222 ? 24.595 -22.457 -16.564 1.00 31.52 222 TYR A CA 1
ATOM 1689 C C . TYR A 1 222 ? 24.936 -21.423 -15.490 1.00 31.52 222 TYR A C 1
ATOM 1691 O O . TYR A 1 222 ? 25.159 -20.249 -15.775 1.00 31.52 222 TYR A O 1
ATOM 1699 N N . THR A 1 223 ? 24.981 -21.873 -14.236 1.00 29.52 223 THR A N 1
ATOM 1700 C CA . THR A 1 223 ? 25.587 -21.126 -13.131 1.00 29.52 223 THR A CA 1
ATOM 1701 C C . THR A 1 223 ? 27.104 -21.298 -13.209 1.00 29.52 223 THR A C 1
ATOM 1703 O O . THR A 1 223 ? 27.624 -22.385 -12.959 1.00 29.52 223 THR A O 1
ATOM 1706 N N . LEU A 1 224 ? 27.837 -20.238 -13.549 1.00 28.89 224 LEU A N 1
ATOM 1707 C CA . LEU A 1 224 ? 29.298 -20.235 -13.454 1.00 28.89 224 LEU A CA 1
ATOM 1708 C C . LEU A 1 224 ? 29.702 -20.056 -11.982 1.00 28.89 224 LEU A C 1
ATOM 1710 O O . LEU A 1 224 ? 29.480 -18.996 -11.400 1.00 28.89 224 LEU A O 1
ATOM 1714 N N . ARG A 1 225 ? 30.287 -21.094 -11.370 1.00 29.73 225 ARG A N 1
ATOM 1715 C CA . ARG A 1 225 ? 30.992 -20.985 -10.080 1.00 29.73 225 ARG A CA 1
ATOM 1716 C C . ARG A 1 225 ? 32.483 -20.690 -10.327 1.00 29.73 225 ARG A C 1
ATOM 1718 O O . ARG A 1 225 ? 33.051 -21.307 -11.228 1.00 29.73 225 ARG A O 1
ATOM 1725 N N . PRO A 1 226 ? 33.138 -19.806 -9.549 1.00 34.12 226 PRO A N 1
ATOM 1726 C CA . PRO A 1 226 ? 34.575 -19.552 -9.670 1.00 34.12 226 PRO A CA 1
ATOM 1727 C C . PRO A 1 226 ? 35.399 -20.779 -9.253 1.00 34.12 226 PRO A C 1
ATOM 1729 O O . PRO A 1 226 ? 35.103 -21.420 -8.243 1.00 34.12 226 PRO A O 1
ATOM 1732 N N . GLY A 1 227 ? 36.423 -21.106 -10.045 1.00 33.81 227 GLY A N 1
ATOM 1733 C CA . GLY A 1 227 ? 37.297 -22.262 -9.849 1.00 33.81 227 GLY A CA 1
ATOM 1734 C C . GLY A 1 227 ? 38.208 -22.159 -8.621 1.00 33.81 227 GLY A C 1
ATOM 1735 O O . GLY A 1 227 ? 38.674 -21.084 -8.255 1.00 33.81 227 GLY A O 1
ATOM 1736 N N . SER A 1 228 ? 38.480 -23.314 -8.014 1.00 29.30 228 SER A N 1
ATOM 1737 C CA . SER A 1 228 ? 39.605 -23.551 -7.097 1.00 29.30 228 SER A CA 1
ATOM 1738 C C . SER A 1 228 ? 40.681 -24.371 -7.833 1.00 29.30 228 SER A C 1
ATOM 1740 O O . SER A 1 228 ? 40.335 -25.084 -8.779 1.00 29.30 228 SER A O 1
ATOM 1742 N N . PRO A 1 229 ? 41.971 -24.248 -7.468 1.00 39.66 229 PRO A N 1
ATOM 1743 C CA . PRO A 1 229 ? 43.091 -24.621 -8.328 1.00 39.66 229 PRO A CA 1
ATOM 1744 C C . PRO A 1 229 ? 43.345 -26.133 -8.334 1.00 39.66 229 PRO A C 1
ATOM 1746 O O . PRO A 1 229 ? 43.204 -26.801 -7.311 1.00 39.66 229 PRO A O 1
ATOM 1749 N N . ALA A 1 230 ? 43.766 -26.661 -9.483 1.00 33.28 230 ALA A N 1
ATOM 1750 C CA . ALA A 1 230 ? 44.256 -28.029 -9.598 1.00 33.28 230 ALA A CA 1
ATOM 1751 C C . ALA A 1 230 ? 45.693 -28.117 -9.054 1.00 33.28 230 ALA A C 1
ATOM 1753 O O . ALA A 1 230 ? 46.591 -27.422 -9.531 1.00 33.28 230 ALA A O 1
ATOM 1754 N N . MET A 1 231 ? 45.888 -28.963 -8.041 1.00 31.94 231 MET A N 1
ATOM 1755 C CA . MET A 1 231 ? 47.177 -29.563 -7.704 1.00 31.94 231 MET A CA 1
ATOM 1756 C C . MET A 1 231 ? 47.350 -30.862 -8.498 1.00 31.94 231 MET A C 1
ATOM 1758 O O . MET A 1 231 ? 46.374 -31.586 -8.702 1.00 31.94 231 MET A O 1
ATOM 1762 N N . THR A 1 232 ? 48.623 -31.139 -8.802 1.00 35.97 232 THR A N 1
ATOM 1763 C CA . THR A 1 232 ? 49.249 -32.292 -9.485 1.00 35.97 232 THR A CA 1
ATOM 1764 C C 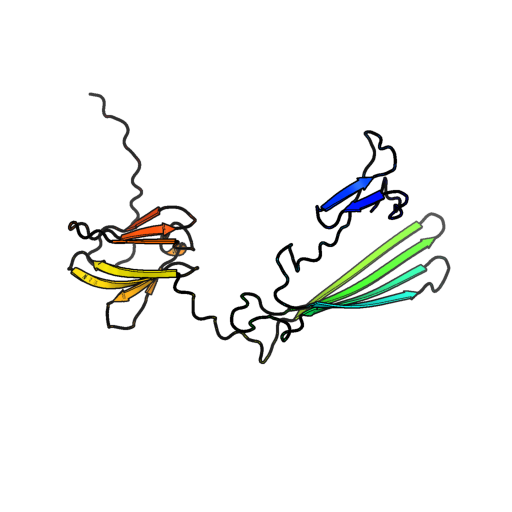. THR A 1 232 ? 49.119 -32.370 -10.996 1.00 35.97 232 THR A C 1
ATOM 1766 O O . THR A 1 232 ? 47.983 -32.396 -11.510 1.00 35.97 232 THR A O 1
#

Nearest PDB structures (foldseek):
  1p4t-assembly1_A  TM=3.163E-01  e=6.172E+00  Neisseria meningitidis

Mean predicted aligned error: 18.43 Å

Solvent-accessible surface area (backbone atoms only — not comparable to full-atom values): 14139 Å² total; per-residue (Å²): 78,25,51,73,85,40,77,59,48,79,83,70,43,26,47,74,42,81,90,80,70,44,77,48,69,70,58,94,78,61,97,86,63,48,74,49,80,74,81,83,70,97,22,42,81,92,70,39,77,50,68,42,51,69,46,78,51,72,53,74,52,78,47,60,94,47,98,38,39,42,36,37,38,37,40,40,37,41,36,40,40,74,82,57,28,95,47,69,90,74,52,91,72,77,56,46,31,44,36,40,40,37,41,37,40,36,39,50,52,99,96,47,78,50,74,52,76,47,77,49,76,48,80,48,65,63,88,67,96,66,64,73,69,77,70,75,75,58,68,69,43,77,44,78,40,47,44,86,83,69,49,53,29,39,36,38,22,24,77,71,12,36,35,43,21,50,62,95,67,84,57,65,48,80,43,26,47,97,73,70,37,53,26,40,36,43,76,46,76,48,66,43,87,84,81,61,29,31,38,38,36,40,25,82,55,37,75,29,76,50,65,81,67,101,55,102,67,87,86,84,88,82,85,86,74,86,86,80,85,87,80,134

pLDDT: mean 75.89, std 17.56, range [27.17, 95.56]

Secondary structure (DSSP, 8-state):
-EETTEEPPBTTTEEEETTTTEEEE-S---TT--EE-----SSTGGGSPPSS-EEEEEEEEEE-SSSSEEEEEEEEEEEE-TT--TTTTT-SSPP-EEEEEEEEEEEEETTEEEEEEEEEEEEE---SS-----------EEEEEE-TT--EEEEEEETTEEEEEETTT--EEEE-GGGT-S-S-EEEEEE--SSS--EEEEETTEEEEE---SS---------PPP-PPP-

Radius of gyration: 29.71 Å; Cα contacts (8 Å, |Δi|>4): 408; chains: 1; bounding box: 79×52×78 Å